Protein 3KEV (pdb70)

CATH classification: 1.10.238.10 (+1 more: 1.10.238.200)

Organism: Galdieria sulphuraria (NCBI:txid130081)

Sequence (182 aa):
ADKKAILEELFQQTYKEPLLGNYIGAEGLQQQRLFEEDIQVDPSSDVVVTLVLAWKLKASSSTEEFSEKEFVEEGLANNLQVDSLEKKLKRKKLSSSSLRKEIEDPPSKFRAFYQFVFQYSKEPSQRSSLPAETAALWDVLLRGRFSSSLLDSWLEFLKNNTHSSISRDTWNLLLYDDFSQLKDLSDYDAWPVLIDDDFVKWLKHE

Solvent-accessible surface area: 10641 Å² total

Foldseek 3Di:
DPLVLLVVLCVVQDDPVRFWRDPRSVCVLCVVLVHDPLACLVLLLCVQLVPQELTDTNSSRSVSCVVLVHRDSVSVSVSSVVSVVVCVPPVNLLVSQLVCQRHQDDPPDQFAFQVSLSVCCNNCVVQAPCVVVLVVLCVPVGGTHGSQQSSVVSVVSPDVCVVVPDSHDPSVVVSNVVVVVD

Nearest PDB structures (foldseek):
  3kev-assembly1_A  TM=1.006E+00  e=1.507E-28  Galdieria sulphuraria
  5ufi-assembly3_C  TM=9.562E-01  e=1.408E-17  Homo sapiens
  6xop-assembly1_A  TM=9.429E-01  e=3.424E-16  Tequatrovirus T4
  6xom-assembly1_A  TM=9.443E-01  e=1.163E-15  Tequatrovirus T4
  6p5w-assembly1_A  TM=9.519E-01  e=8.778E-15  Tequatrovirus T4

Radius of gyration: 18.52 Å; Cα contacts (8 Å, |Δi|>4): 202; chains: 1; bounding box: 42×36×53 Å

Secondary structure (DSSP, 8-state):
--HHHHHHHHHHH--TTSSEE-HHHHHHHHHHTT--TTSHHHHHHHHHTT-----EEHHHHHHHHHHTT--SHHHHHHHHHHHHHHTTSHHHHHHHHHHHHHHHS-TT-SSB-TTT--HHHHHHTTT-TTHHHHHHHGGG--SPBPHHHHHHHHHHHT--TTTT-----HHHHHHHHHHTT-

B-factor: mean 20.01, std 9.64, range [7.22, 52.77]

Structure (mmCIF, N/CA/C/O backbone):
data_3KEV
#
_entry.id   3KEV
#
_cell.length_a   36.743
_cell.length_b   52.422
_cell.length_c   49.113
_cell.angle_alpha   90.000
_cell.angle_beta   111.170
_cell.angle_gamma   90.000
#
_symmetry.space_group_name_H-M   'P 1 21 1'
#
loop_
_entity.id
_entity.type
_entity.pdbx_description
1 polymer 'Galieria sulfuraria DCUN1 domain-containing protein'
2 non-polymer 'SULFATE ION'
3 non-polymer 'ACETATE ION'
4 water water
#
loop_
_atom_site.group_PDB
_atom_site.id
_atom_site.type_symbol
_atom_site.label_atom_id
_atom_site.label_alt_id
_atom_site.label_comp_id
_atom_site.label_asym_id
_atom_site.label_entity_id
_atom_site.label_seq_id
_atom_site.pdbx_PDB_ins_code
_atom_site.Cartn_x
_atom_site.Cartn_y
_atom_site.Cartn_z
_atom_site.occupancy
_atom_site.B_iso_or_equiv
_atom_site.auth_seq_id
_atom_site.auth_comp_id
_atom_site.auth_asym_id
_atom_site.auth_atom_id
_atom_site.pdbx_PDB_model_num
ATOM 1 N N . ALA A 1 4 ? -4.084 1.147 -32.543 1.00 36.37 4 ALA A N 1
ATOM 2 C CA . ALA A 1 4 ? -3.165 2.233 -32.877 1.00 35.90 4 ALA A CA 1
ATOM 3 C C . ALA A 1 4 ? -2.971 2.349 -34.387 1.00 33.26 4 ALA A C 1
ATOM 4 O O . ALA A 1 4 ? -2.878 1.347 -35.096 1.00 34.68 4 ALA A O 1
ATOM 6 N N . ASP A 1 5 ? -2.898 3.581 -34.870 1.00 30.07 5 ASP A N 1
ATOM 7 C CA . ASP A 1 5 ? -2.786 3.860 -36.277 1.00 30.10 5 ASP A CA 1
ATOM 8 C C . ASP A 1 5 ? -1.366 3.500 -36.706 1.00 27.01 5 ASP A C 1
ATOM 9 O O . ASP A 1 5 ? -0.408 4.198 -36.360 1.00 24.90 5 ASP A O 1
ATOM 14 N N . LYS A 1 6 ? -1.228 2.411 -37.457 1.00 26.60 6 LYS A N 1
ATOM 15 C CA . LYS A 1 6 ? 0.092 2.013 -37.918 1.00 26.56 6 LYS A CA 1
ATOM 16 C C . LYS A 1 6 ? 0.695 3.040 -38.858 1.00 24.26 6 LYS A C 1
ATOM 17 O O . LYS A 1 6 ? 1.906 3.227 -38.926 1.00 23.33 6 LYS A O 1
ATOM 23 N N . LYS A 1 7 ? -0.156 3.725 -39.605 1.00 24.58 7 LYS A N 1
ATOM 24 C CA . LYS A 1 7 ? 0.317 4.769 -40.477 1.00 23.19 7 LYS A CA 1
ATOM 25 C C . LYS A 1 7 ? 1.035 5.876 -39.683 1.00 22.60 7 LYS A C 1
ATOM 26 O O . LYS A 1 7 ? 2.102 6.333 -40.054 1.00 22.23 7 LYS A O 1
ATOM 32 N N . ALA A 1 8 ? 0.402 6.295 -38.596 1.00 21.39 8 ALA A N 1
ATOM 33 C CA . ALA A 1 8 ? 0.995 7.329 -37.752 1.00 20.51 8 ALA A CA 1
ATOM 34 C C . ALA A 1 8 ? 2.299 6.836 -37.090 1.00 17.84 8 ALA A C 1
ATOM 35 O O . ALA A 1 8 ? 3.274 7.580 -37.028 1.00 16.85 8 ALA A O 1
ATOM 37 N N . ILE A 1 9 ? 2.297 5.585 -36.646 1.00 17.24 9 ILE A N 1
ATOM 38 C CA . ILE A 1 9 ? 3.501 5.019 -36.033 1.00 16.19 9 ILE A CA 1
ATOM 39 C C 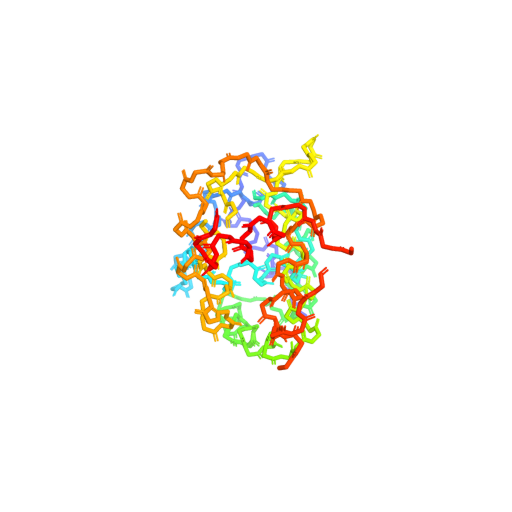. ILE A 1 9 ? 4.638 4.968 -37.050 1.00 15.65 9 ILE A C 1
ATOM 40 O O . ILE A 1 9 ? 5.785 5.330 -36.771 1.00 14.86 9 ILE A O 1
ATOM 45 N N . LEU A 1 10 ? 4.322 4.530 -38.279 1.00 16.58 10 LEU A N 1
ATOM 46 C CA . LEU A 1 10 ? 5.343 4.486 -39.322 1.00 17.44 10 LEU A CA 1
ATOM 47 C C . LEU A 1 10 ? 5.868 5.865 -39.700 1.00 17.59 10 LEU A C 1
ATOM 48 O O . LEU A 1 10 ? 7.040 6.022 -40.071 1.00 17.65 10 LEU A O 1
ATOM 53 N N A GLU A 1 11 ? 5.034 6.910 -39.620 0.50 16.87 11 GLU A N 1
ATOM 54 N N B GLU A 1 11 ? 5.046 6.911 -39.614 0.50 18.41 11 GLU A N 1
ATOM 55 C CA A GLU A 1 11 ? 5.493 8.270 -39.844 0.50 17.07 11 GLU A CA 1
ATOM 56 C CA B GLU A 1 11 ? 5.555 8.242 -39.854 0.50 19.71 11 GLU A CA 1
ATOM 57 C C A GLU A 1 11 ? 6.449 8.744 -38.737 0.50 17.71 11 GLU A C 1
ATOM 58 C C B GLU A 1 11 ? 6.467 8.730 -38.736 0.50 18.79 11 GLU A C 1
ATOM 59 O O A GLU A 1 11 ? 7.356 9.396 -38.978 0.50 17.86 11 GLU A O 1
ATOM 60 O O B GLU A 1 11 ? 7.356 9.396 -38.971 0.50 18.72 11 GLU A O 1
ATOM 71 N N . LEU A 1 12 ? 6.169 8.341 -37.511 1.00 16.24 12 LEU A N 1
ATOM 72 C CA . LEU A 1 12 ? 7.140 8.611 -36.437 1.00 15.63 12 LEU A CA 1
ATOM 73 C C . LEU A 1 12 ? 8.457 7.903 -36.694 1.00 14.53 12 LEU A C 1
ATOM 74 O O . LEU A 1 12 ? 9.530 8.504 -36.588 1.00 15.09 12 LEU A O 1
ATOM 79 N N . PHE A 1 13 ? 8.356 6.638 -37.126 1.00 14.29 13 PHE A N 1
ATOM 80 C CA . PHE A 1 13 ? 9.571 5.920 -37.452 1.00 14.86 13 PHE A CA 1
ATOM 81 C C . PHE A 1 13 ? 10.401 6.658 -38.528 1.00 15.95 13 PHE A C 1
ATOM 82 O O . PHE A 1 13 ? 11.612 6.813 -38.409 1.00 15.35 13 PHE A O 1
ATOM 90 N N A GLN A 1 14 ? 9.714 7.086 -39.591 0.50 16.67 14 GLN A N 1
ATOM 91 N N B GLN A 1 14 ? 9.728 7.067 -39.597 0.50 16.67 14 GLN A N 1
ATOM 92 C CA A GLN A 1 14 ? 10.382 7.787 -40.684 0.50 19.16 14 GLN A CA 1
ATOM 93 C CA B GLN A 1 14 ? 10.363 7.751 -40.691 0.50 18.95 14 GLN A CA 1
ATOM 94 C C A GLN A 1 14 ? 11.124 9.017 -40.223 0.50 18.00 14 GLN A C 1
ATOM 95 C C B GLN A 1 14 ? 11.087 9.016 -40.232 0.50 18.10 14 GLN A C 1
ATOM 96 O O A GLN A 1 14 ? 12.140 9.371 -40.749 0.50 19.05 14 GLN A O 1
ATOM 97 O O B GLN A 1 14 ? 12.081 9.351 -40.712 0.50 19.32 14 GLN A O 1
ATOM 108 N N . THR A 1 15 ? 10.531 9.707 -39.244 1.00 17.63 15 THR A N 1
ATOM 109 C CA . THR A 1 15 ? 11.110 10.929 -38.722 1.00 16.70 15 THR A CA 1
ATOM 110 C C . THR A 1 15 ? 12.450 10.690 -38.023 1.00 15.49 15 THR A C 1
ATOM 111 O O . THR A 1 15 ? 13.364 11.505 -38.100 1.00 17.68 15 THR A O 1
ATOM 115 N N . TYR A 1 16 ? 12.571 9.578 -37.293 1.00 14.76 16 TYR A N 1
ATOM 116 C CA . TYR A 1 16 ? 13.765 9.346 -36.489 1.00 13.52 16 TYR A CA 1
ATOM 117 C C . TYR A 1 16 ? 14.762 8.302 -36.979 1.00 12.64 16 TYR A C 1
ATOM 118 O O . TYR A 1 16 ? 15.825 8.160 -36.415 1.00 13.79 16 TYR A O 1
ATOM 127 N N . LYS A 1 17 ? 14.401 7.576 -38.046 1.00 14.47 17 LYS A N 1
ATOM 128 C CA . LYS A 1 17 ? 15.282 6.497 -38.555 1.00 14.26 17 LYS A CA 1
ATOM 129 C C . LYS A 1 17 ? 16.614 7.003 -39.040 1.00 14.88 17 LYS A C 1
ATOM 130 O O . LYS A 1 17 ? 16.736 8.123 -39.549 1.00 17.57 17 LYS A O 1
ATOM 136 N N . GLU A 1 18 ? 17.622 6.151 -38.929 1.00 14.92 18 GLU A N 1
ATOM 137 C CA . GLU A 1 18 ? 18.923 6.417 -39.470 1.00 16.83 18 GLU A CA 1
ATOM 138 C C . GLU A 1 18 ? 18.978 6.240 -40.999 1.00 18.23 18 GLU A C 1
ATOM 139 O O . GLU A 1 18 ? 18.063 5.693 -41.615 1.00 16.88 18 GLU A O 1
ATOM 145 N N . PRO A 1 19 ? 20.068 6.743 -41.612 1.00 21.22 19 PRO A N 1
ATOM 146 C CA . PRO A 1 19 ? 20.108 6.718 -43.079 1.00 22.10 19 PRO A CA 1
ATOM 147 C C . PRO A 1 19 ? 19.932 5.333 -43.707 1.00 20.96 19 PRO A C 1
ATOM 148 O O . PRO A 1 19 ? 19.313 5.260 -44.778 1.00 22.59 19 PRO A O 1
ATOM 152 N N A LEU A 1 20 ? 20.420 4.271 -43.079 0.50 19.97 20 LEU A N 1
ATOM 153 N N B LEU A 1 20 ? 20.396 4.272 -43.097 0.50 20.21 20 LEU A N 1
ATOM 154 C CA A LEU A 1 20 ? 20.210 2.930 -43.638 0.50 20.57 20 LEU A CA 1
ATOM 155 C CA B LEU A 1 20 ? 20.186 2.933 -43.625 0.50 20.85 20 LEU A CA 1
ATOM 156 C C A LEU A 1 20 ? 18.726 2.562 -43.753 0.50 19.23 20 LEU A C 1
ATOM 157 C C B LEU A 1 20 ? 18.710 2.550 -43.733 0.50 19.47 20 LEU A C 1
ATOM 158 O O A LEU A 1 20 ? 18.373 1.681 -44.555 0.50 21.70 20 LEU A O 1
ATOM 159 O O B LEU A 1 20 ? 18.363 1.700 -44.508 0.50 21.94 20 LEU A O 1
ATOM 168 N N . GLY A 1 21 ? 17.868 3.154 -42.909 1.00 17.52 21 GLY A N 1
ATOM 169 C CA . GLY A 1 21 ? 16.439 3.062 -43.106 1.00 16.60 21 GLY A CA 1
ATOM 170 C C . GLY A 1 21 ? 15.634 2.113 -42.239 1.00 15.11 21 GLY A C 1
ATOM 171 O O . GLY A 1 21 ? 14.422 2.221 -42.196 1.00 15.64 21 GLY A O 1
ATOM 172 N N . ASN A 1 22 ? 16.305 1.186 -41.559 1.00 13.67 22 ASN A N 1
ATOM 173 C CA . ASN A 1 22 ? 15.607 0.082 -40.906 1.00 13.14 22 ASN A CA 1
ATOM 174 C C . ASN A 1 22 ? 15.777 0.074 -39.383 1.00 12.38 22 ASN A C 1
ATOM 175 O O . ASN A 1 22 ? 15.435 -0.919 -38.741 1.00 11.65 22 ASN A O 1
ATOM 180 N N . TYR A 1 23 ? 16.299 1.164 -38.824 1.00 11.63 23 TYR A N 1
ATOM 181 C CA . TYR A 1 23 ? 16.373 1.250 -37.360 1.00 11.64 23 TYR A CA 1
ATOM 182 C C . TYR A 1 23 ? 16.477 2.715 -36.996 1.00 11.04 23 TYR A C 1
ATOM 183 O O . TYR A 1 23 ? 16.843 3.563 -37.824 1.00 12.43 23 TYR A O 1
ATOM 192 N N . ILE A 1 24 ? 16.122 3.008 -35.745 1.00 11.34 24 ILE A N 1
ATOM 193 C CA . ILE A 1 24 ? 16.442 4.272 -35.055 1.00 11.74 24 ILE A CA 1
ATOM 194 C C . ILE A 1 24 ? 17.644 3.973 -34.165 1.00 11.78 24 ILE A C 1
ATOM 195 O O . ILE A 1 24 ? 17.621 2.994 -33.391 1.00 13.54 24 ILE A O 1
ATOM 200 N N . GLY A 1 25 ? 18.711 4.733 -34.289 1.00 12.66 25 GLY A N 1
ATOM 201 C CA . GLY A 1 25 ? 19.893 4.506 -33.476 1.00 13.64 25 GLY A CA 1
ATOM 202 C C . GLY A 1 25 ? 20.097 5.604 -32.464 1.00 14.28 25 GLY A C 1
ATOM 203 O O . GLY A 1 25 ? 19.153 6.300 -32.144 1.00 13.04 25 GLY A O 1
ATOM 204 N N . ALA A 1 26 ? 21.323 5.773 -31.978 1.00 14.93 26 ALA A N 1
ATOM 205 C CA . ALA A 1 26 ? 21.538 6.666 -30.870 1.00 16.77 26 ALA A CA 1
ATOM 206 C C . ALA A 1 26 ? 21.177 8.102 -31.263 1.00 16.48 26 ALA A C 1
ATOM 207 O O . ALA A 1 26 ? 20.630 8.805 -30.411 1.00 17.95 26 ALA A O 1
ATOM 209 N N . GLU A 1 27 ? 21.426 8.495 -32.520 1.00 17.48 27 GLU A N 1
ATOM 210 C CA . GLU A 1 27 ? 21.080 9.865 -33.036 1.00 17.54 27 GLU A CA 1
ATOM 211 C C . GLU A 1 27 ? 19.587 10.101 -32.996 1.00 15.24 27 GLU A C 1
ATOM 212 O O . GLU A 1 27 ? 19.095 11.101 -32.426 1.00 15.09 27 GLU A O 1
ATOM 218 N N . GLY A 1 28 ? 18.850 9.199 -33.616 1.00 15.54 28 GLY A N 1
ATOM 219 C CA . GLY A 1 28 ? 17.423 9.341 -33.654 1.00 13.88 28 GLY A CA 1
ATOM 220 C C . GLY A 1 28 ? 16.799 9.249 -32.257 1.00 12.15 28 GLY A C 1
ATOM 221 O O . GLY A 1 28 ? 15.848 9.953 -31.977 1.00 11.68 28 GLY A O 1
ATOM 222 N N . LEU A 1 29 ? 17.286 8.351 -31.399 1.00 13.11 29 LEU A N 1
ATOM 223 C CA . LEU A 1 29 ? 16.700 8.217 -30.066 1.00 13.99 29 LEU A CA 1
ATOM 224 C C . LEU A 1 29 ? 16.889 9.481 -29.292 1.00 12.56 29 LEU A C 1
ATOM 225 O O . LEU A 1 29 ? 15.978 9.907 -28.580 1.00 12.98 29 LEU A O 1
ATOM 230 N N A GLN A 1 30 ? 18.064 10.092 -29.394 0.33 12.59 30 GLN A N 1
ATOM 231 N N B GLN A 1 30 ? 18.035 10.095 -29.391 0.33 13.37 30 GLN A N 1
ATOM 232 N N C GLN A 1 30 ? 18.027 10.109 -29.396 0.33 13.69 30 GLN A N 1
ATOM 233 C CA A GLN A 1 30 ? 18.276 11.336 -28.666 0.33 12.34 30 GLN A CA 1
ATOM 234 C CA B GLN A 1 30 ? 18.257 11.335 -28.666 0.33 13.85 30 GLN A CA 1
ATOM 235 C CA C GLN A 1 30 ? 18.264 11.348 -28.666 0.33 14.26 30 GLN A CA 1
ATOM 236 C C A GLN A 1 30 ? 17.286 12.400 -29.128 0.33 12.17 30 GLN A C 1
ATOM 237 C C B GLN A 1 30 ? 17.275 12.395 -29.126 0.33 13.06 30 GLN A C 1
ATOM 238 C C C GLN A 1 30 ? 17.268 12.394 -29.118 0.33 13.97 30 GLN A C 1
ATOM 239 O O A GLN A 1 30 ? 16.742 13.153 -28.312 0.33 11.70 30 GLN A O 1
ATOM 240 O O B GLN A 1 30 ? 16.748 13.107 -28.327 0.33 13.63 30 GLN A O 1
ATOM 241 O O C GLN A 1 30 ? 16.736 13.095 -28.329 0.33 14.15 30 GLN A O 1
ATOM 257 N N . ARG A 1 31 ? 17.050 12.492 -30.434 1.00 14.56 31 ARG A N 1
ATOM 258 C CA . ARG A 1 31 ? 16.062 13.478 -30.906 1.00 10.73 31 ARG A CA 1
ATOM 259 C C . ARG A 1 31 ? 14.643 13.171 -30.439 1.00 10.51 31 ARG A C 1
ATOM 260 O O . ARG A 1 31 ? 13.931 14.092 -30.054 1.00 11.18 31 ARG A O 1
ATOM 268 N N . LEU A 1 32 ? 14.289 11.890 -30.496 1.00 10.81 32 LEU A N 1
ATOM 269 C CA . LEU A 1 32 ? 12.953 11.466 -30.048 1.00 10.43 32 LEU A CA 1
ATOM 270 C C . LEU A 1 32 ? 12.739 11.837 -28.574 1.00 10.72 32 LEU A C 1
ATOM 271 O O . LEU A 1 32 ? 11.738 12.464 -28.226 1.00 11.69 32 LEU A O 1
ATOM 276 N N . PHE A 1 33 ? 13.713 11.526 -27.738 1.00 10.17 33 PHE A N 1
ATOM 277 C CA . PHE A 1 33 ? 13.559 11.847 -26.314 1.00 11.27 33 PHE A CA 1
ATOM 278 C C . PHE A 1 33 ? 13.565 13.355 -26.048 1.00 10.91 33 PHE A C 1
ATOM 279 O O . PHE A 1 33 ? 12.797 13.829 -25.212 1.00 12.63 33 PHE A O 1
ATOM 287 N N A GLU A 1 34 ? 14.375 14.098 -26.770 0.30 11.11 34 GLU A N 1
ATOM 288 N N B GLU A 1 34 ? 14.378 14.099 -26.770 0.70 9.71 34 GLU A N 1
ATOM 289 C CA A GLU A 1 34 ? 14.310 15.553 -26.687 0.30 11.46 34 GLU A CA 1
ATOM 290 C CA B GLU A 1 34 ? 14.328 15.560 -26.698 0.70 10.35 34 GLU A CA 1
ATOM 291 C C A GLU A 1 34 ? 12.895 16.071 -27.025 0.30 11.11 34 GLU A C 1
ATOM 292 C C B GLU A 1 34 ? 12.903 16.075 -27.031 0.70 9.60 34 GLU A C 1
ATOM 293 O O A GLU A 1 34 ? 12.382 16.904 -26.388 0.30 12.21 34 GLU A O 1
ATOM 294 O O B GLU A 1 34 ? 12.386 16.903 -26.388 0.70 11.30 34 GLU A O 1
ATOM 305 N N . ASP A 1 35 ? 12.285 15.495 -28.057 1.00 10.39 35 ASP A N 1
ATOM 306 C CA . ASP A 1 35 ? 10.978 15.986 -28.534 1.00 10.78 35 ASP A CA 1
ATOM 307 C C . ASP A 1 35 ? 9.900 15.736 -27.517 1.00 12.30 35 ASP A C 1
ATOM 308 O O . ASP A 1 35 ? 8.880 16.427 -27.533 1.00 13.14 35 ASP A O 1
ATOM 313 N N . ILE A 1 36 ? 10.107 14.740 -26.673 1.00 12.92 36 ILE A N 1
ATOM 314 C CA . ILE A 1 36 ? 9.111 14.512 -25.618 1.00 14.22 36 ILE A CA 1
ATOM 315 C C . ILE A 1 36 ? 9.593 14.871 -24.220 1.00 13.04 36 ILE A C 1
ATOM 316 O O . ILE A 1 36 ? 8.993 14.476 -23.203 1.00 13.26 36 ILE A O 1
ATOM 321 N N . GLN A 1 37 ? 10.629 15.696 -24.124 1.00 13.31 37 GLN A N 1
ATOM 322 C CA . GLN A 1 37 ? 11.102 16.229 -22.839 1.00 13.68 37 GLN A CA 1
ATOM 323 C C . GLN A 1 37 ? 11.558 15.125 -21.850 1.00 13.86 37 GLN A C 1
ATOM 324 O O . GLN A 1 37 ? 11.360 15.261 -20.652 1.00 15.70 37 GLN A O 1
ATOM 330 N N . VAL A 1 38 ? 12.178 14.074 -22.340 1.00 11.98 38 VAL A N 1
ATOM 331 C CA . VAL A 1 38 ? 12.692 13.012 -21.500 1.00 13.77 38 VAL A CA 1
ATOM 332 C C . VAL A 1 38 ? 14.215 13.045 -21.546 1.00 14.68 38 VAL A C 1
ATOM 333 O O . VAL A 1 38 ? 14.800 13.088 -22.615 1.00 15.79 38 VAL A O 1
ATOM 337 N N . ASP A 1 39 ? 14.849 13.004 -20.388 1.00 15.82 39 ASP A N 1
ATOM 338 C CA . ASP A 1 39 ? 16.303 12.910 -20.371 1.00 18.87 39 ASP A CA 1
ATOM 339 C C . ASP A 1 39 ? 16.730 11.525 -20.831 1.00 20.96 39 ASP A C 1
ATOM 340 O O . ASP A 1 39 ? 16.192 10.531 -20.357 1.00 19.22 39 ASP A O 1
ATOM 345 N N . PRO A 1 40 ? 17.695 11.441 -21.769 1.00 25.60 40 PRO A N 1
ATOM 346 C CA . PRO A 1 40 ? 18.260 10.145 -22.151 1.00 29.87 40 PRO A CA 1
ATOM 347 C C . PRO A 1 40 ? 18.710 9.246 -20.991 1.00 28.95 40 PRO A C 1
ATOM 348 O O . PRO A 1 40 ? 18.697 8.017 -21.147 1.00 32.73 40 PRO A O 1
ATOM 352 N N A SER A 1 41 ? 19.080 9.820 -19.853 0.41 27.71 41 SER A N 1
ATOM 353 N N B SER A 1 41 ? 19.090 9.829 -19.864 0.59 27.29 41 SER A N 1
ATOM 354 C CA A SER A 1 41 ? 19.547 9.010 -18.729 0.41 27.40 41 SER A CA 1
ATOM 355 C CA B SER A 1 41 ? 19.559 9.018 -18.755 0.59 27.12 41 SER A CA 1
ATOM 356 C C A SER A 1 41 ? 18.434 8.675 -17.728 0.41 25.66 41 SER A C 1
ATOM 357 C C B SER A 1 41 ? 18.415 8.430 -17.931 0.59 24.29 41 SER A C 1
ATOM 358 O O A SER A 1 41 ? 18.686 8.155 -16.638 0.41 26.79 41 SER A O 1
ATOM 359 O O B SER A 1 41 ? 18.645 7.501 -17.156 0.59 23.72 41 SER A O 1
ATOM 364 N N . ASP A 1 42 ? 17.196 8.958 -18.116 1.00 22.24 42 ASP A N 1
ATOM 365 C CA . ASP A 1 42 ? 16.041 8.591 -17.304 1.00 18.47 42 ASP A CA 1
ATOM 366 C C . ASP A 1 42 ? 15.780 7.074 -17.441 1.00 16.69 42 ASP A C 1
ATOM 367 O O . ASP A 1 42 ? 15.843 6.501 -18.533 1.00 15.99 42 ASP A O 1
ATOM 372 N N . VAL A 1 43 ? 15.485 6.442 -16.321 1.00 14.84 43 VAL A N 1
ATOM 373 C CA . VAL A 1 43 ? 15.230 5.005 -16.311 1.00 14.40 43 VAL A CA 1
ATOM 374 C C . VAL A 1 43 ? 14.099 4.619 -17.268 1.00 12.82 43 VAL A C 1
ATOM 375 O O . VAL A 1 43 ? 14.067 3.500 -17.780 1.00 11.35 43 VAL A O 1
ATOM 379 N N A VAL A 1 44 ? 13.189 5.549 -17.534 0.47 12.49 44 VAL A N 1
ATOM 380 N N B VAL A 1 44 ? 13.160 5.533 -17.536 0.53 11.70 44 VAL A N 1
ATOM 381 C CA A VAL A 1 44 ? 12.044 5.218 -18.357 0.47 12.82 44 VAL A CA 1
ATOM 382 C CA B VAL A 1 44 ? 12.032 5.175 -18.397 0.53 12.03 44 VAL A CA 1
ATOM 383 C C A VAL A 1 44 ? 12.456 4.911 -19.803 0.47 12.09 44 VAL A C 1
ATOM 384 C C B VAL A 1 44 ? 12.465 4.889 -19.831 0.53 11.80 44 VAL A C 1
ATOM 385 O O A VAL A 1 44 ? 11.727 4.220 -20.507 0.47 12.54 44 VAL A O 1
ATOM 386 O O B VAL A 1 44 ? 11.752 4.216 -20.564 0.53 12.35 44 VAL A O 1
ATOM 393 N N . THR A 1 45 ? 13.628 5.391 -20.237 1.00 11.68 45 THR A N 1
ATOM 394 C CA . THR A 1 45 ? 14.105 5.076 -21.585 1.00 12.57 45 THR A CA 1
ATOM 395 C C . THR A 1 45 ? 14.437 3.576 -21.649 1.00 11.96 45 THR A C 1
ATOM 396 O O . THR A 1 45 ? 14.201 2.913 -22.676 1.00 12.31 45 THR A O 1
ATOM 400 N N . LEU A 1 46 ? 14.979 3.032 -20.547 1.00 10.78 46 LEU A N 1
ATOM 401 C CA . LEU A 1 46 ? 15.239 1.589 -20.478 1.00 10.67 46 LEU A CA 1
ATOM 402 C C . LEU A 1 46 ? 13.940 0.795 -20.349 1.00 8.96 46 LEU A C 1
ATOM 403 O O . LEU A 1 46 ? 13.823 -0.292 -20.909 1.00 9.35 46 LEU A O 1
ATOM 408 N N . VAL A 1 47 ? 12.963 1.307 -19.599 1.00 9.22 47 VAL A N 1
ATOM 409 C CA . VAL A 1 47 ? 11.693 0.605 -19.513 1.00 9.86 47 VAL A CA 1
ATOM 410 C C . VAL A 1 47 ? 11.029 0.537 -20.895 1.00 8.98 47 VAL A C 1
ATOM 411 O O . VAL A 1 47 ? 10.424 -0.462 -21.245 1.00 9.78 47 VAL A O 1
ATOM 415 N N . LEU A 1 48 ? 11.119 1.618 -21.664 1.00 9.72 48 LEU A N 1
ATOM 416 C CA . LEU A 1 48 ? 10.588 1.579 -23.031 1.00 10.39 48 LEU A CA 1
ATOM 417 C C . LEU A 1 48 ? 11.289 0.490 -23.867 1.00 9.83 48 LEU A C 1
ATOM 418 O O . LEU A 1 48 ? 10.660 -0.281 -24.565 1.00 11.23 48 LEU A O 1
ATOM 423 N N . ALA A 1 49 ? 12.618 0.437 -23.763 1.00 9.67 49 ALA A N 1
ATOM 424 C CA . ALA A 1 49 ? 13.365 -0.602 -24.478 1.00 10.48 49 ALA A CA 1
ATOM 425 C C . ALA A 1 49 ? 12.910 -2.001 -24.085 1.00 9.51 49 ALA A C 1
ATOM 426 O O . ALA A 1 49 ? 12.736 -2.886 -24.924 1.00 10.92 49 ALA A O 1
ATOM 428 N N . TRP A 1 50 ? 12.713 -2.220 -22.785 1.00 9.22 50 TRP A N 1
ATOM 429 C CA . TRP A 1 50 ? 12.208 -3.473 -22.290 1.00 8.76 50 TRP A CA 1
ATOM 430 C C . TRP A 1 50 ? 10.849 -3.824 -22.916 1.00 9.86 50 TRP A C 1
ATOM 431 O O . TRP A 1 50 ? 10.651 -4.955 -23.401 1.00 11.10 50 TRP A O 1
ATOM 442 N N . LYS A 1 51 ? 9.906 -2.880 -22.918 1.00 10.78 51 LYS A N 1
ATOM 443 C CA . LYS A 1 51 ? 8.587 -3.173 -23.503 1.00 12.10 51 LYS A CA 1
ATOM 444 C C . LYS A 1 51 ? 8.666 -3.399 -24.996 1.00 12.72 51 LYS A C 1
ATOM 445 O O . LYS A 1 51 ? 7.827 -4.132 -25.535 1.00 15.69 51 LYS A O 1
ATOM 451 N N . LEU A 1 52 ? 9.603 -2.769 -25.679 1.00 13.27 52 LEU A N 1
ATOM 452 C CA . LEU A 1 52 ? 9.748 -2.947 -27.139 1.00 14.30 52 LEU A CA 1
ATOM 453 C C . LEU A 1 52 ? 10.598 -4.202 -27.453 1.00 13.88 52 LEU A C 1
ATOM 454 O O . LEU A 1 52 ? 10.856 -4.499 -28.638 1.00 14.91 52 LEU A O 1
ATOM 459 N N . LYS A 1 53 ? 11.030 -4.951 -26.427 1.00 13.17 53 LYS A N 1
ATOM 460 C CA . LYS A 1 53 ? 11.847 -6.140 -26.610 1.00 13.40 53 LYS A CA 1
ATOM 461 C C . LYS A 1 53 ? 13.095 -5.775 -27.416 1.00 12.42 53 LYS A C 1
ATOM 462 O O . LYS A 1 53 ? 13.544 -6.539 -28.309 1.00 14.22 53 LYS A O 1
ATOM 468 N N . ALA A 1 54 ? 13.708 -4.634 -27.137 1.00 12.02 54 ALA A N 1
ATOM 469 C CA . ALA A 1 54 ? 14.841 -4.185 -27.924 1.00 12.03 54 ALA A CA 1
ATOM 470 C C . ALA A 1 54 ? 16.033 -5.120 -27.788 1.00 13.08 54 ALA A C 1
ATOM 471 O O . ALA A 1 54 ? 16.396 -5.505 -26.657 1.00 14.61 54 ALA A O 1
ATOM 473 N N A SER A 1 55 ? 16.657 -5.479 -28.908 0.43 13.55 55 SER A N 1
ATOM 474 N N B SER A 1 55 ? 16.684 -5.425 -28.910 0.57 14.39 55 SER A N 1
ATOM 475 C CA A SER A 1 55 ? 17.776 -6.420 -28.893 0.43 15.10 55 SER A CA 1
ATOM 476 C CA B SER A 1 55 ? 17.740 -6.433 -28.946 0.57 16.51 55 SER A CA 1
ATOM 477 C C A SER A 1 55 ? 19.111 -5.712 -28.760 0.43 15.42 55 SER A C 1
ATOM 478 C C B SER A 1 55 ? 19.123 -5.846 -29.090 0.57 16.02 55 SER A C 1
ATOM 479 O O A SER A 1 55 ? 20.047 -6.208 -28.112 0.43 16.40 55 SER A O 1
ATOM 480 O O B SER A 1 55 ? 20.117 -6.586 -28.966 0.57 16.50 55 SER A O 1
ATOM 485 N N . SER A 1 56 ? 19.203 -4.543 -29.376 1.00 15.64 56 SER A N 1
ATOM 486 C CA . SER A 1 56 ? 20.486 -3.849 -29.527 1.00 16.33 56 SER A CA 1
ATOM 487 C C . SER A 1 56 ? 20.510 -2.554 -28.740 1.00 15.14 56 SER A C 1
ATOM 488 O O . SER A 1 56 ? 19.578 -1.744 -28.773 1.00 14.99 56 SER A O 1
ATOM 491 N N . THR A 1 57 ? 21.624 -2.316 -28.048 1.00 15.22 57 THR A N 1
ATOM 492 C CA . THR A 1 57 ? 21.713 -1.181 -27.160 1.00 15.42 57 THR A CA 1
ATOM 493 C C . THR A 1 57 ? 21.549 0.159 -27.900 1.00 14.66 57 THR A C 1
ATOM 494 O O . THR A 1 57 ? 22.199 0.380 -28.948 1.00 16.53 57 THR A O 1
ATOM 519 N N A GLU A 1 59 ? 19.256 1.380 -29.711 0.40 16.55 59 GLU A N 1
ATOM 520 N N B GLU A 1 59 ? 19.249 1.311 -29.715 0.60 12.96 59 GLU A N 1
ATOM 521 C CA A GLU A 1 59 ? 18.572 1.263 -31.006 0.40 17.18 59 GLU A CA 1
ATOM 522 C CA B GLU A 1 59 ? 18.567 1.214 -31.003 0.60 12.82 59 GLU A CA 1
ATOM 523 C C A GLU A 1 59 ? 17.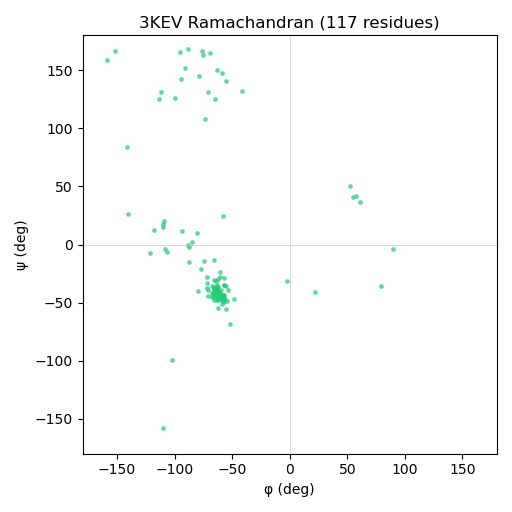211 0.613 -30.892 0.40 14.38 59 GLU A C 1
ATOM 524 C C B GLU A 1 59 ? 17.166 0.644 -30.851 0.60 12.26 59 GLU A C 1
ATOM 525 O O A GLU A 1 59 ? 16.951 -0.131 -30.009 0.40 14.76 59 GLU A O 1
ATOM 526 O O B GLU A 1 59 ? 16.834 -0.037 -29.863 0.60 14.52 59 GLU A O 1
ATOM 537 N N . PHE A 1 60 ? 16.325 0.931 -31.852 1.00 11.62 60 PHE A N 1
ATOM 538 C CA . PHE A 1 60 ? 15.132 0.153 -32.095 1.00 11.14 60 PHE A CA 1
ATOM 539 C C . PHE A 1 60 ? 15.102 -0.198 -33.582 1.00 11.66 60 PHE A C 1
ATOM 540 O O . PHE A 1 60 ? 15.178 0.699 -34.429 1.00 12.27 60 PHE A O 1
ATOM 548 N N . SER A 1 61 ? 14.953 -1.472 -33.908 1.00 11.13 61 SER A N 1
ATOM 549 C CA . SER A 1 61 ? 14.714 -1.837 -35.304 1.00 11.63 61 SER A CA 1
ATOM 550 C C . SER A 1 61 ? 13.331 -1.355 -35.702 1.00 10.89 61 SER A C 1
ATOM 551 O O . SER A 1 61 ? 12.484 -1.029 -34.856 1.00 11.24 61 SER A O 1
ATOM 554 N N . GLU A 1 62 ? 13.083 -1.324 -37.015 1.00 11.33 62 GLU A N 1
ATOM 555 C CA . GLU A 1 62 ? 11.773 -0.919 -37.471 1.00 11.85 62 GLU A CA 1
ATOM 556 C C . GLU A 1 62 ? 10.693 -1.849 -36.884 1.00 12.07 62 GLU A C 1
ATOM 557 O O . GLU A 1 62 ? 9.651 -1.371 -36.419 1.00 12.58 62 GLU A O 1
ATOM 563 N N . LYS A 1 63 ? 10.916 -3.167 -36.877 1.00 11.76 63 LYS A N 1
ATOM 564 C CA . LYS A 1 63 ? 9.932 -4.074 -36.305 1.00 12.76 63 LYS A CA 1
ATOM 565 C C . LYS A 1 63 ? 9.735 -3.800 -34.827 1.00 12.58 63 LYS A C 1
ATOM 566 O O . LYS A 1 63 ? 8.620 -3.744 -34.363 1.00 14.01 63 LYS A O 1
ATOM 572 N N . GLU A 1 64 ? 10.818 -3.678 -34.073 1.00 11.95 64 GLU A N 1
ATOM 573 C CA . GLU A 1 64 ? 10.656 -3.416 -32.641 1.00 11.29 64 GLU A CA 1
ATOM 574 C C . GLU A 1 64 ? 9.832 -2.151 -32.391 1.00 11.08 64 GLU A C 1
ATOM 575 O O . GLU A 1 64 ? 8.942 -2.158 -31.546 1.00 12.42 64 GLU A O 1
ATOM 581 N N . PHE A 1 65 ? 10.154 -1.069 -33.084 1.00 11.52 65 PHE A N 1
ATOM 582 C CA . PHE A 1 65 ? 9.494 0.214 -32.854 1.00 11.66 65 PHE A CA 1
ATOM 583 C C . PHE A 1 65 ? 8.027 0.165 -33.246 1.00 13.49 65 PHE A C 1
ATOM 584 O O . PHE A 1 65 ? 7.149 0.563 -32.476 1.00 13.59 65 PHE A O 1
ATOM 592 N N . VAL A 1 66 ? 7.745 -0.362 -34.436 1.00 13.00 66 VAL A N 1
ATOM 593 C CA . VAL A 1 66 ? 6.391 -0.285 -34.963 1.00 15.85 66 VAL A CA 1
ATOM 594 C C . VAL A 1 66 ? 5.524 -1.272 -34.203 1.00 16.06 66 VAL A C 1
ATOM 595 O O . VAL A 1 66 ? 4.444 -0.907 -33.714 1.00 16.77 66 VAL A O 1
ATOM 599 N N A GLU A 1 67 ? 5.993 -2.501 -34.001 0.70 16.14 67 GLU A N 1
ATOM 600 N N B GLU A 1 67 ? 5.952 -2.504 -34.002 0.30 17.15 67 GLU A N 1
ATOM 601 C CA A GLU A 1 67 ? 5.156 -3.433 -33.241 0.70 16.79 67 GLU A CA 1
ATOM 602 C CA B GLU A 1 67 ? 5.136 -3.430 -33.224 0.30 18.12 67 GLU A CA 1
ATOM 603 C C A GLU A 1 67 ? 5.051 -3.086 -31.751 0.70 16.86 67 GLU A C 1
ATOM 604 C C B GLU A 1 67 ? 5.030 -3.048 -31.752 0.30 17.41 67 GLU A C 1
ATOM 605 O O A GLU A 1 67 ? 4.037 -3.347 -31.086 0.70 18.60 67 GLU A O 1
ATOM 606 O O B GLU A 1 67 ? 4.052 -3.284 -31.134 0.30 18.06 67 GLU A O 1
ATOM 617 N N . GLY A 1 68 ? 6.109 -2.488 -31.218 1.00 15.96 68 GLY A N 1
ATOM 618 C CA . GLY A 1 68 ? 6.136 -2.100 -29.829 1.00 15.61 68 GLY A CA 1
ATOM 619 C C . GLY A 1 68 ? 5.174 -0.956 -29.541 1.00 14.81 68 GLY A C 1
ATOM 620 O O . GLY A 1 68 ? 4.429 -1.029 -28.549 1.00 15.08 68 GLY A O 1
ATOM 621 N N . LEU A 1 69 ? 5.182 0.092 -30.356 1.00 13.81 69 LEU A N 1
ATOM 622 C CA . LEU A 1 69 ? 4.250 1.204 -30.134 1.00 15.16 69 LEU A CA 1
ATOM 623 C C . LEU A 1 69 ? 2.834 0.688 -30.306 1.00 16.06 69 LEU A C 1
ATOM 624 O O . LEU A 1 69 ? 1.927 1.062 -29.549 1.00 16.37 69 LEU A O 1
ATOM 629 N N . ALA A 1 70 ? 2.650 -0.197 -31.282 1.00 16.28 70 ALA A N 1
ATOM 630 C CA . ALA A 1 70 ? 1.304 -0.725 -31.483 1.00 19.86 70 ALA A CA 1
ATOM 631 C C . ALA A 1 70 ? 0.838 -1.483 -30.245 1.00 20.77 70 ALA A C 1
ATOM 632 O O . ALA A 1 70 ? -0.303 -1.301 -29.803 1.00 22.34 70 ALA A O 1
ATOM 634 N N A ASN A 1 71 ? 1.703 -2.312 -29.670 0.45 21.53 71 ASN A N 1
ATOM 635 N N B ASN A 1 71 ? 1.705 -2.291 -29.650 0.55 21.65 71 ASN A N 1
ATOM 636 C CA A ASN A 1 71 ? 1.371 -3.052 -28.462 0.45 21.88 71 ASN A CA 1
ATOM 637 C CA B ASN A 1 71 ? 1.364 -3.059 -28.462 0.55 22.20 71 ASN A CA 1
ATOM 638 C C A ASN A 1 71 ? 1.038 -2.131 -27.298 0.45 20.61 71 ASN A C 1
ATOM 639 C C B ASN A 1 71 ? 1.121 -2.175 -27.231 0.55 20.91 71 ASN A C 1
ATOM 640 O O A ASN A 1 71 ? 0.178 -2.452 -26.478 0.45 22.17 71 ASN A O 1
ATOM 641 O O B ASN A 1 71 ? 0.405 -2.557 -26.302 0.55 22.66 71 ASN A O 1
ATOM 650 N N . LEU A 1 72 ? 1.732 -0.993 -27.233 1.00 18.57 72 LEU A N 1
ATOM 651 C CA . LEU A 1 72 ? 1.549 -0.014 -26.172 1.00 17.97 72 LEU A CA 1
ATOM 652 C C . LEU A 1 72 ? 0.367 0.911 -26.461 1.00 19.23 72 LEU A C 1
ATOM 653 O O . LEU A 1 72 ? 0.103 1.830 -25.694 1.00 19.55 72 LEU A O 1
ATOM 658 N N . GLN A 1 73 ? -0.294 0.696 -27.585 1.00 19.25 73 GLN A N 1
ATOM 659 C CA . GLN A 1 73 ? -1.393 1.554 -28.024 1.00 21.14 73 GLN A CA 1
ATOM 660 C C . GLN A 1 73 ? -0.955 3.018 -28.161 1.00 20.17 73 GLN A C 1
ATOM 661 O O . GLN A 1 73 ? -1.684 3.943 -27.727 1.00 23.52 73 GLN A O 1
ATOM 667 N N . VAL A 1 74 ? 0.230 3.245 -28.711 1.00 17.57 74 VAL A N 1
ATOM 668 C CA . VAL A 1 74 ? 0.772 4.588 -28.899 1.00 17.44 74 VAL A CA 1
ATOM 669 C C . VAL A 1 74 ? 0.897 4.949 -30.378 1.00 17.17 74 VAL A C 1
ATOM 670 O O . VAL A 1 74 ? 1.554 4.223 -31.148 1.00 17.98 74 VAL A O 1
ATOM 674 N N . ASP A 1 75 ? 0.307 6.075 -30.790 1.00 17.80 75 ASP A N 1
ATOM 675 C CA . ASP A 1 75 ? 0.444 6.513 -32.173 1.00 19.20 75 ASP A CA 1
ATOM 676 C C . ASP A 1 75 ? 0.616 8.012 -32.377 1.00 18.76 75 ASP A C 1
ATOM 677 O O . ASP A 1 75 ? 0.323 8.529 -33.401 1.00 20.64 75 ASP A O 1
ATOM 682 N N . SER A 1 76 ? 1.152 8.661 -31.363 1.00 16.75 76 SER A N 1
ATOM 683 C CA . SER A 1 76 ? 1.599 9.996 -31.478 1.00 16.11 76 SER A CA 1
ATOM 684 C C . SER A 1 76 ? 2.721 10.201 -30.478 1.00 14.93 76 SER A C 1
ATOM 685 O O . SER A 1 76 ? 2.907 9.391 -29.617 1.00 15.02 76 SER A O 1
ATOM 688 N N . LEU A 1 77 ? 3.437 11.286 -30.618 1.00 14.69 77 LEU A N 1
ATOM 689 C CA . LEU A 1 77 ? 4.493 11.627 -29.703 1.00 14.45 77 LEU A CA 1
ATOM 690 C C . LEU A 1 77 ? 3.891 11.961 -28.372 1.00 13.73 77 LEU A C 1
ATOM 691 O O . LEU A 1 77 ? 4.431 11.578 -27.371 1.00 15.36 77 LEU A O 1
ATOM 696 N N . GLU A 1 78 ? 2.782 12.697 -28.365 1.00 13.42 78 GLU A N 1
ATOM 697 C CA . GLU A 1 78 ? 2.210 13.018 -27.091 1.00 13.84 78 GLU A CA 1
ATOM 698 C C . GLU A 1 78 ? 1.765 11.749 -26.373 1.00 12.54 78 GLU A C 1
ATOM 699 O O . GLU A 1 78 ? 1.934 11.648 -25.146 1.00 13.36 78 GLU A O 1
ATOM 705 N N A LYS A 1 79 ? 1.193 10.796 -27.106 0.50 12.55 79 LYS A N 1
ATOM 706 N N B LYS A 1 79 ? 1.190 10.796 -27.078 0.50 12.71 79 LYS A N 1
ATOM 707 C CA A LYS A 1 79 ? 0.783 9.544 -26.465 0.50 12.96 79 LYS A CA 1
ATOM 708 C CA B LYS A 1 79 ? 0.812 9.529 -26.455 0.50 13.31 79 LYS A CA 1
ATOM 709 C C A LYS A 1 79 ? 1.991 8.747 -25.950 0.50 12.16 79 LYS A C 1
ATOM 710 C C B LYS A 1 79 ? 2.005 8.729 -25.947 0.50 12.74 79 LYS A C 1
ATOM 711 O O A LYS A 1 79 ? 1.927 8.131 -24.863 0.50 13.47 79 LYS A O 1
ATOM 712 O O B LYS A 1 79 ? 1.926 8.139 -24.914 0.50 14.47 79 LYS A O 1
ATOM 723 N N . LEU A 1 80 ? 3.105 8.815 -26.657 1.00 12.57 80 LEU A N 1
ATOM 724 C CA . LEU A 1 80 ? 4.346 8.162 -26.208 1.00 12.34 80 LEU A CA 1
ATOM 725 C C . LEU A 1 80 ? 4.845 8.803 -24.918 1.00 12.74 80 LEU A C 1
ATOM 726 O O . LEU A 1 80 ? 5.181 8.137 -23.995 1.00 12.99 80 LEU A O 1
ATOM 731 N N . LYS A 1 81 ? 4.843 10.109 -24.856 1.00 13.64 81 LYS A N 1
ATOM 732 C CA . LYS A 1 81 ? 5.236 10.813 -23.672 1.00 13.91 81 LYS A CA 1
ATOM 733 C C . LYS A 1 81 ? 4.393 10.410 -22.449 1.00 12.73 81 LYS A C 1
ATOM 734 O O . LYS A 1 81 ? 4.922 10.133 -21.405 1.00 14.08 81 LYS A O 1
ATOM 740 N N . ARG A 1 82 ? 3.094 10.333 -22.620 1.00 13.63 82 ARG A N 1
ATOM 741 C CA . ARG A 1 82 ? 2.213 9.921 -21.558 1.00 13.81 82 ARG A CA 1
ATOM 742 C C . ARG A 1 82 ? 2.412 8.462 -21.204 1.00 13.90 82 ARG A C 1
ATOM 743 O O . ARG A 1 82 ? 2.349 8.113 -20.064 1.00 14.85 82 ARG A O 1
ATOM 751 N N A LYS A 1 83 ? 2.667 7.622 -22.192 0.52 14.48 83 LYS A N 1
ATOM 752 N N B LYS A 1 83 ? 2.667 7.626 -22.199 0.48 13.92 83 LYS A N 1
ATOM 753 C CA A LYS A 1 83 ? 2.907 6.221 -21.889 0.52 15.08 83 LYS A CA 1
ATOM 754 C CA B LYS A 1 83 ? 2.943 6.222 -21.924 0.48 13.79 83 LYS A CA 1
ATOM 755 C C A LYS A 1 83 ? 4.189 6.039 -21.063 0.52 13.49 83 LYS A C 1
ATOM 756 C C B LYS A 1 83 ? 4.181 6.061 -21.047 0.48 13.36 83 LYS A C 1
ATOM 757 O O A LYS A 1 83 ? 4.229 5.167 -20.202 0.52 13.14 83 LYS A O 1
ATOM 758 O O B LYS A 1 83 ? 4.196 5.216 -20.158 0.48 13.54 83 LYS A O 1
ATOM 769 N N . LEU A 1 84 ? 5.219 6.851 -21.284 1.00 13.68 84 LEU A N 1
ATOM 770 C CA . LEU A 1 84 ? 6.407 6.730 -20.454 1.00 14.26 84 LEU A CA 1
ATOM 771 C C . LEU A 1 84 ? 6.080 7.000 -18.986 1.00 13.03 84 LEU A C 1
ATOM 772 O O . LEU A 1 84 ? 6.600 6.337 -18.076 1.00 12.96 84 LEU A O 1
ATOM 777 N N A SER A 1 85 ? 5.145 7.898 -18.718 0.59 14.17 85 SER A N 1
ATOM 778 N N B SER A 1 85 ? 5.301 8.042 -18.739 0.41 14.03 85 SER A N 1
ATOM 779 C CA A SER A 1 85 ? 4.712 8.135 -17.344 0.59 15.37 85 SER A CA 1
ATOM 780 C CA B SER A 1 85 ? 4.956 8.371 -17.373 0.41 14.77 85 SER A CA 1
ATOM 781 C C A SER A 1 85 ? 3.986 6.900 -16.766 0.59 14.95 85 SER A C 1
ATOM 782 C C B SER A 1 85 ? 4.319 7.147 -16.729 0.41 14.10 85 SER A C 1
ATOM 783 O O A SER A 1 85 ? 4.166 6.510 -15.599 0.59 14.84 85 SER A O 1
ATOM 784 O O B SER A 1 85 ? 4.645 6.787 -15.596 0.41 14.46 85 SER A O 1
ATOM 789 N N A SER A 1 86 ? 3.193 6.247 -17.603 0.59 14.85 86 SER A N 1
ATOM 790 N N B SER A 1 86 ? 3.434 6.484 -17.475 0.41 14.34 86 SER A N 1
ATOM 791 C CA A SER A 1 86 ? 2.550 5.005 -17.197 0.59 14.77 86 SER A CA 1
ATOM 792 C CA B SER A 1 86 ? 2.778 5.266 -17.009 0.41 13.96 86 SER A CA 1
ATOM 793 C C A SER A 1 86 ? 3.588 3.894 -16.962 0.59 12.97 86 SER A C 1
ATOM 794 C C B SER A 1 86 ? 3.791 4.143 -16.774 0.41 12.99 86 SER A C 1
ATOM 795 O O A SER A 1 86 ? 3.427 3.038 -16.082 0.59 12.02 86 SER A O 1
ATOM 796 O O B SER A 1 86 ? 3.763 3.484 -15.735 0.41 12.74 86 SER A O 1
ATOM 801 N N . LEU A 1 87 ? 4.660 3.902 -17.758 1.00 12.30 87 LEU A N 1
ATOM 802 C CA . LEU A 1 87 ? 5.724 2.879 -17.612 1.00 14.15 87 LEU A CA 1
ATOM 803 C C . LEU A 1 87 ? 6.492 3.046 -16.316 1.00 12.23 87 LEU A C 1
ATOM 804 O O . LEU A 1 87 ? 6.879 2.041 -15.665 1.00 12.90 87 LEU A O 1
ATOM 809 N N . ARG A 1 88 ? 6.740 4.276 -15.908 1.00 13.13 88 ARG A N 1
ATOM 810 C CA . ARG A 1 88 ? 7.411 4.518 -14.642 1.00 14.64 88 ARG A CA 1
ATOM 811 C C . ARG A 1 88 ? 6.634 3.934 -13.466 1.00 14.50 88 ARG A C 1
ATOM 812 O O . ARG A 1 88 ? 7.212 3.306 -12.559 1.00 16.31 88 ARG A O 1
ATOM 820 N N . LYS A 1 89 ? 5.326 4.061 -13.543 1.00 14.13 89 LYS A N 1
ATOM 821 C CA . LYS A 1 89 ? 4.447 3.519 -12.505 1.00 15.56 89 LYS A CA 1
ATOM 822 C C . LYS A 1 89 ? 4.408 1.997 -12.567 1.00 13.68 89 LYS A C 1
ATOM 823 O O . LYS A 1 89 ? 4.318 1.338 -11.532 1.00 13.46 89 LYS A O 1
ATOM 829 N N . GLU A 1 90 ? 4.524 1.433 -13.761 1.00 13.14 90 GLU A N 1
ATOM 830 C CA . GLU A 1 90 ? 4.334 -0.008 -13.920 1.00 13.10 90 GLU A CA 1
ATOM 831 C C . GLU A 1 90 ? 5.387 -0.791 -13.149 1.00 12.70 90 GLU A C 1
ATOM 832 O O . GLU A 1 90 ? 5.108 -1.870 -12.587 1.00 12.64 90 GLU A O 1
ATOM 838 N N . ILE A 1 91 ? 6.627 -0.292 -13.137 1.00 11.34 91 ILE A N 1
ATOM 839 C CA . ILE A 1 91 ? 7.708 -1.025 -12.509 1.00 11.93 91 ILE A CA 1
ATOM 840 C C . ILE A 1 91 ? 7.778 -0.896 -10.980 1.00 12.87 91 ILE A C 1
ATOM 841 O O . ILE A 1 91 ? 8.735 -1.351 -10.344 1.00 13.77 91 ILE A O 1
ATOM 846 N N . GLU A 1 92 ? 6.738 -0.303 -10.398 1.00 11.50 92 GLU A N 1
ATOM 847 C CA . GLU A 1 92 ? 6.566 -0.354 -8.939 1.00 12.73 92 GLU A CA 1
ATOM 848 C C . GLU A 1 92 ? 6.100 -1.746 -8.520 1.00 12.16 92 GLU A C 1
ATOM 849 O O . GLU A 1 92 ? 6.107 -2.082 -7.320 1.00 14.77 92 GLU A O 1
ATOM 855 N N . ASP A 1 93 ? 5.659 -2.566 -9.455 1.00 11.61 93 ASP A N 1
ATOM 856 C CA . ASP A 1 93 ? 5.354 -3.957 -9.182 1.00 12.01 93 ASP A CA 1
ATOM 857 C C . ASP A 1 93 ? 6.683 -4.729 -9.100 1.00 11.72 93 ASP A C 1
ATOM 858 O O . ASP A 1 93 ? 7.480 -4.671 -10.038 1.00 11.80 93 ASP A O 1
ATOM 863 N N A PRO A 1 94 ? 6.936 -5.424 -7.972 0.38 12.51 94 PRO A N 1
ATOM 864 N N B PRO A 1 94 ? 6.906 -5.491 -8.012 0.62 11.47 94 PRO A N 1
ATOM 865 C CA A PRO A 1 94 ? 8.215 -6.124 -7.773 0.38 13.76 94 PRO A CA 1
ATOM 866 C CA B PRO A 1 94 ? 8.236 -6.092 -7.818 0.62 13.18 94 PRO A CA 1
ATOM 867 C C A PRO A 1 94 ? 8.571 -7.147 -8.833 0.38 12.29 94 PRO A C 1
ATOM 868 C C B PRO A 1 94 ? 8.587 -7.182 -8.817 0.62 12.22 94 PRO A C 1
ATOM 869 O O A PRO A 1 94 ? 9.755 -7.234 -9.194 0.38 12.07 94 PRO A O 1
ATOM 870 O O B PRO A 1 94 ? 9.775 -7.349 -9.152 0.62 13.05 94 PRO A O 1
ATOM 877 N N . SER A 1 95 ? 7.609 -7.932 -9.321 1.00 11.79 95 SER A N 1
ATOM 878 C CA . SER A 1 95 ? 7.977 -8.925 -10.288 1.00 12.63 95 SER A CA 1
ATOM 879 C C . SER A 1 95 ? 8.297 -8.288 -11.621 1.00 11.86 95 SER A C 1
ATOM 880 O O . SER A 1 95 ? 9.173 -8.778 -12.330 1.00 13.07 95 SER A O 1
ATOM 883 N N . LYS A 1 96 ? 7.622 -7.181 -11.956 1.00 10.85 96 LYS A N 1
ATOM 884 C CA . LYS A 1 96 ? 7.984 -6.447 -13.151 1.00 10.66 96 LYS A CA 1
ATOM 885 C C . LYS A 1 96 ? 9.367 -5.820 -12.991 1.00 9.95 96 LYS A C 1
ATOM 886 O O . LYS A 1 96 ? 10.145 -5.846 -13.931 1.00 10.89 96 LYS A O 1
ATOM 892 N N . PHE A 1 97 ? 9.647 -5.256 -11.812 1.00 9.67 97 PHE A N 1
ATOM 893 C CA . PHE A 1 97 ? 10.969 -4.649 -11.648 1.00 9.84 97 PHE A CA 1
ATOM 894 C C . PHE A 1 97 ? 12.061 -5.702 -11.812 1.00 10.15 97 PHE A C 1
ATOM 895 O O . PHE A 1 97 ? 13.041 -5.450 -12.522 1.00 10.34 97 PHE A O 1
ATOM 903 N N . ARG A 1 98 ? 11.899 -6.886 -11.217 1.00 10.53 98 ARG A N 1
ATOM 904 C CA . ARG A 1 98 ? 12.938 -7.918 -11.371 1.00 12.42 98 ARG A CA 1
ATOM 905 C C . ARG A 1 98 ? 13.137 -8.245 -12.829 1.00 11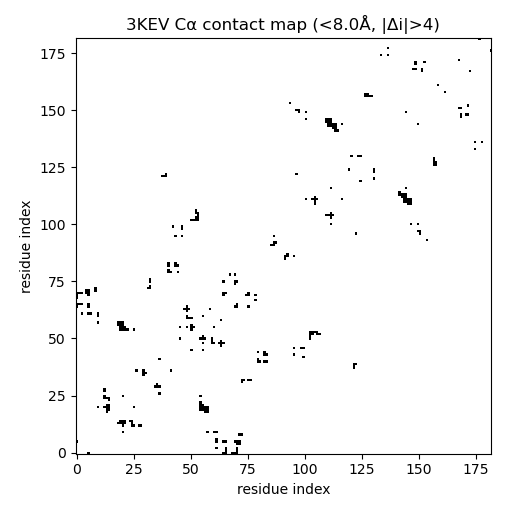.44 98 ARG A C 1
ATOM 906 O O . ARG A 1 98 ? 14.280 -8.392 -13.318 1.00 10.72 98 ARG A O 1
ATOM 914 N N . ALA A 1 99 ? 12.043 -8.412 -13.576 1.00 11.71 99 ALA A N 1
ATOM 915 C CA . ALA A 1 99 ? 12.144 -8.797 -14.966 1.00 11.00 99 ALA A CA 1
ATOM 916 C C . ALA A 1 99 ? 12.863 -7.707 -15.773 1.00 9.83 99 ALA A C 1
ATOM 917 O O . ALA A 1 99 ? 13.753 -7.967 -16.575 1.00 10.84 99 ALA A O 1
ATOM 919 N N . PHE A 1 100 ? 12.424 -6.468 -15.559 1.00 9.56 100 PHE A N 1
ATOM 920 C CA . PHE A 1 100 ? 13.010 -5.305 -16.211 1.00 8.73 100 PHE A CA 1
ATOM 921 C C . PHE A 1 100 ? 14.527 -5.204 -15.888 1.00 7.67 100 PHE A C 1
ATOM 922 O O . PHE A 1 100 ? 15.367 -5.056 -16.808 1.00 8.97 100 PHE A O 1
ATOM 930 N N . TYR A 1 101 ? 14.861 -5.335 -14.607 1.00 8.53 101 TYR A N 1
ATOM 931 C CA . TYR A 1 101 ? 16.268 -5.288 -14.168 1.00 8.53 101 TYR A CA 1
ATOM 932 C C . TYR A 1 101 ? 17.101 -6.357 -14.888 1.00 8.79 101 TYR A C 1
ATOM 933 O O . TYR A 1 101 ? 18.219 -6.055 -15.355 1.00 8.96 101 TYR A O 1
ATOM 942 N N . GLN A 1 102 ? 16.579 -7.567 -15.009 1.00 8.95 102 GLN A N 1
ATOM 943 C CA . GLN A 1 102 ? 17.339 -8.608 -15.690 1.00 9.08 102 GLN A CA 1
ATOM 944 C C . GLN A 1 102 ? 17.496 -8.337 -17.176 1.00 8.95 102 GLN A C 1
ATOM 945 O O . GLN A 1 102 ? 18.548 -8.596 -17.775 1.00 10.00 102 GLN A O 1
ATOM 951 N N . PHE A 1 103 ? 16.472 -7.757 -17.790 1.00 9.27 103 PHE A N 1
ATOM 952 C CA . PHE A 1 103 ? 16.541 -7.398 -19.189 1.00 9.13 103 PHE A CA 1
ATOM 953 C C . PHE A 1 103 ? 17.658 -6.390 -19.422 1.00 8.96 103 PHE A C 1
ATOM 954 O O . PHE A 1 103 ? 18.335 -6.470 -20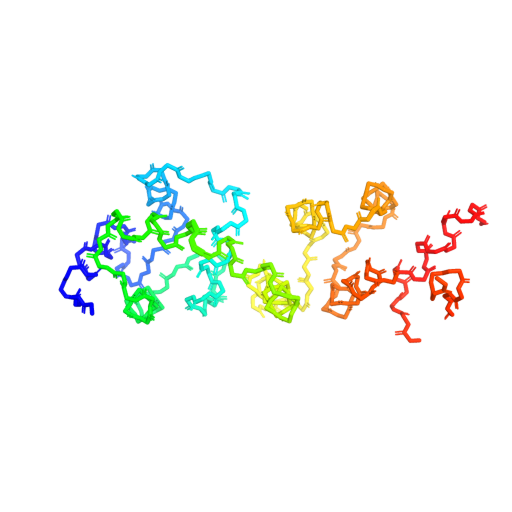.459 1.00 9.74 103 PHE A O 1
ATOM 962 N N . VAL A 1 104 ? 17.824 -5.419 -18.520 1.00 9.32 104 VAL A N 1
ATOM 963 C CA . VAL A 1 104 ? 18.802 -4.369 -18.767 1.00 9.30 104 VAL A CA 1
ATOM 964 C C . VAL A 1 104 ? 20.218 -4.921 -18.985 1.00 9.56 104 VAL A C 1
ATOM 965 O O . VAL A 1 104 ? 20.947 -4.386 -19.811 1.00 9.81 104 VAL A O 1
ATOM 969 N N . PHE A 1 105 ? 20.579 -6.008 -18.281 1.00 9.35 105 PHE A N 1
ATOM 970 C CA . PHE A 1 105 ? 21.874 -6.646 -18.528 1.00 10.55 105 PHE A CA 1
ATOM 971 C C . PHE A 1 105 ? 22.009 -7.103 -19.971 1.00 11.39 105 PHE A C 1
ATOM 972 O O . PHE A 1 105 ? 23.001 -6.843 -20.669 1.00 12.07 105 PHE A O 1
ATOM 980 N N . GLN A 1 106 ? 21.012 -7.837 -20.411 1.00 11.66 106 GLN A N 1
ATOM 981 C CA . GLN A 1 106 ? 21.036 -8.388 -21.760 1.00 13.84 106 GLN A CA 1
ATOM 982 C C . GLN A 1 106 ? 21.071 -7.308 -22.847 1.00 13.04 106 GLN A C 1
ATOM 983 O O . GLN A 1 106 ? 21.814 -7.376 -23.746 1.00 14.88 106 GLN A O 1
ATOM 989 N N . TYR A 1 107 ? 20.270 -6.281 -22.643 1.00 12.07 107 TYR A N 1
ATOM 990 C CA . TYR A 1 107 ? 20.148 -5.174 -23.566 1.00 11.52 107 TYR A CA 1
ATOM 991 C C . TYR A 1 107 ? 21.426 -4.372 -23.656 1.00 12.33 107 TYR A C 1
ATOM 992 O O . TYR A 1 107 ? 21.766 -3.858 -24.712 1.00 13.57 107 TYR A O 1
ATOM 1001 N N . SER A 1 108 ? 22.117 -4.227 -22.527 1.00 10.99 108 SER A N 1
ATOM 1002 C CA . SER A 1 108 ? 23.222 -3.296 -22.442 1.00 11.55 108 SER A CA 1
ATOM 1003 C C . SER A 1 108 ? 24.579 -3.885 -22.864 1.00 14.80 108 SER A C 1
ATOM 1004 O O . SER A 1 108 ? 25.511 -3.130 -23.056 1.00 16.53 108 SER A O 1
ATOM 1007 N N . LYS A 1 109 ? 24.673 -5.186 -22.964 1.00 17.34 109 LYS A N 1
ATOM 1008 C CA . LYS A 1 109 ? 25.975 -5.744 -23.349 1.00 21.14 109 LYS A CA 1
ATOM 1009 C C . LYS A 1 109 ? 26.008 -5.979 -24.847 1.00 23.27 109 LYS A C 1
ATOM 1010 O O . LYS A 1 109 ? 24.990 -5.954 -25.540 1.00 24.72 109 LYS A O 1
ATOM 1016 N N . GLU A 1 110 ? 27.194 -6.201 -25.364 1.00 26.42 110 GLU A N 1
ATOM 1017 C CA . GLU A 1 110 ? 27.269 -6.579 -26.767 1.00 30.46 110 GLU A CA 1
ATOM 1018 C C . GLU A 1 110 ? 26.930 -8.040 -26.918 1.00 30.64 110 GLU A C 1
ATOM 1019 O O . GLU A 1 110 ? 27.193 -8.798 -26.050 1.00 29.17 110 GLU A O 1
ATOM 1025 N N . PRO A 1 111 ? 26.271 -8.402 -28.021 1.00 33.93 111 PRO A N 1
ATOM 1026 C CA . PRO A 1 111 ? 25.718 -9.746 -28.221 1.00 35.65 111 PRO A CA 1
ATOM 1027 C C . PRO A 1 111 ? 26.807 -10.803 -28.090 1.00 35.60 111 PRO A C 1
ATOM 1028 O O . PRO A 1 111 ? 26.562 -11.905 -27.570 1.00 37.28 111 PRO A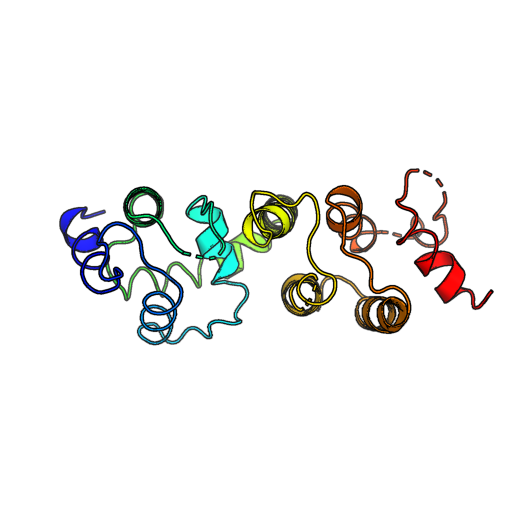 O 1
ATOM 1032 N N . SER A 1 112 ? 28.004 -10.441 -28.543 1.00 34.13 112 SER A N 1
ATOM 1033 C CA . SER A 1 112 ? 29.132 -11.362 -28.579 1.00 35.23 112 SER A CA 1
ATOM 1034 C C . SER A 1 112 ? 29.765 -11.575 -27.206 1.00 32.46 112 SER A C 1
ATOM 1035 O O . SER A 1 112 ? 30.443 -12.577 -26.975 1.00 33.36 112 SER A O 1
ATOM 1038 N N . GLN A 1 113 ? 29.542 -10.633 -26.293 1.00 29.14 113 GLN A N 1
ATOM 1039 C CA . GLN A 1 113 ? 30.100 -10.744 -24.951 1.00 28.08 113 GLN A CA 1
ATOM 1040 C C . GLN A 1 113 ? 29.176 -11.443 -23.957 1.00 26.02 113 GLN A C 1
ATOM 1041 O O . GLN A 1 113 ? 27.939 -11.424 -24.101 1.00 27.06 113 GLN A O 1
ATOM 1047 N N . ARG A 1 114 ? 29.774 -12.083 -22.958 1.00 25.08 114 ARG A N 1
ATOM 1048 C CA . ARG A 1 114 ? 29.009 -12.780 -21.955 1.00 24.73 114 ARG A CA 1
ATOM 1049 C C . ARG A 1 114 ? 28.813 -11.878 -20.739 1.00 20.92 114 ARG A C 1
ATOM 1050 O O . ARG A 1 114 ? 27.975 -12.152 -19.901 1.00 22.51 114 ARG A O 1
ATOM 1058 N N A SER A 1 115 ? 29.572 -10.791 -20.671 0.47 18.65 115 SER A N 1
ATOM 1059 N N B SER A 1 115 ? 29.622 -10.820 -20.647 0.53 18.95 115 SER A N 1
ATOM 1060 C CA A SER A 1 115 ? 29.578 -9.951 -19.484 0.47 17.06 115 SER A CA 1
ATOM 1061 C CA B SER A 1 115 ? 29.643 -9.950 -19.469 0.53 17.61 115 SER A CA 1
ATOM 1062 C C A SER A 1 115 ? 29.326 -8.494 -19.833 0.47 16.39 115 SER A C 1
ATOM 1063 C C B SER A 1 115 ? 29.504 -8.466 -19.808 0.53 15.71 115 SER A C 1
ATOM 1064 O O A SER A 1 115 ? 29.277 -8.121 -21.016 0.47 19.15 115 SER A O 1
ATOM 1065 O O B SER A 1 115 ? 29.697 -8.044 -20.949 0.53 16.83 115 SER A O 1
ATOM 1070 N N . LEU A 1 116 ? 29.178 -7.667 -18.799 1.00 12.71 116 LEU A N 1
ATOM 1071 C CA . LEU A 1 116 ? 28.967 -6.247 -18.989 1.00 12.55 116 LEU A CA 1
ATOM 1072 C C . LEU A 1 116 ? 30.168 -5.489 -18.457 1.00 12.45 116 LEU A C 1
ATOM 1073 O O . LEU A 1 116 ? 30.602 -5.742 -17.350 1.00 13.70 116 LEU A O 1
ATOM 1078 N N . PRO A 1 117 ? 30.734 -4.543 -19.189 1.00 15.11 117 PRO A N 1
ATOM 1079 C CA . PRO A 1 117 ? 31.893 -3.808 -18.683 1.00 16.39 117 PRO A CA 1
ATOM 1080 C C . PRO A 1 117 ? 31.603 -3.161 -17.339 1.00 14.19 117 PRO A C 1
ATOM 1081 O O . PRO A 1 117 ? 30.504 -2.638 -17.102 1.00 13.38 117 PRO A O 1
ATOM 1085 N N . ALA A 1 118 ? 32.594 -3.186 -16.448 1.00 16.83 118 ALA A N 1
ATOM 1086 C CA . ALA A 1 118 ? 32.469 -2.642 -15.113 1.00 15.84 118 ALA A CA 1
ATOM 1087 C C . ALA A 1 118 ? 31.872 -1.232 -15.074 1.00 15.25 118 ALA A C 1
ATOM 1088 O O . ALA A 1 118 ? 31.019 -0.892 -14.251 1.00 14.22 118 ALA A O 1
ATOM 1090 N N . GLU A 1 119 ? 32.385 -0.375 -15.944 1.00 15.89 119 GLU A N 1
ATOM 1091 C CA . GLU A 1 119 ? 31.944 1.007 -15.912 1.00 17.42 119 GLU A CA 1
ATOM 1092 C C . GLU A 1 119 ? 30.458 1.148 -16.305 1.00 14.86 119 GLU A C 1
ATOM 1093 O O . GLU A 1 119 ? 29.731 1.970 -15.771 1.00 16.17 119 GLU A O 1
ATOM 1099 N N . THR A 1 120 ? 30.054 0.351 -17.283 1.00 14.19 120 THR A N 1
ATOM 1100 C CA . THR A 1 120 ? 28.675 0.361 -17.744 1.00 14.40 120 THR A CA 1
ATOM 1101 C C . THR A 1 120 ? 27.759 -0.173 -16.626 1.00 12.98 120 THR A C 1
ATOM 1102 O O . THR A 1 120 ? 26.717 0.417 -16.337 1.00 12.75 120 THR A O 1
ATOM 1106 N N . ALA A 1 121 ? 28.179 -1.274 -15.985 1.00 11.79 121 ALA A N 1
ATOM 1107 C CA . ALA A 1 121 ? 27.406 -1.829 -14.874 1.00 11.51 121 ALA A CA 1
ATOM 1108 C C . ALA A 1 121 ? 27.220 -0.800 -13.761 1.00 11.65 121 ALA A C 1
ATOM 1109 O O . ALA A 1 121 ? 26.113 -0.640 -13.213 1.00 11.99 121 ALA A O 1
ATOM 1127 N N . ALA A 1 123 ? 27.280 2.548 -13.880 1.00 13.88 123 ALA A N 1
ATOM 1128 C CA . ALA A 1 123 ? 26.394 3.618 -14.279 1.00 14.56 123 ALA A CA 1
ATOM 1129 C C . ALA A 1 123 ? 24.936 3.140 -14.253 1.00 14.71 123 ALA A C 1
ATOM 1130 O O . ALA A 1 123 ? 24.039 3.853 -13.767 1.00 16.54 123 ALA A O 1
ATOM 1132 N N . LEU A 1 124 ? 24.696 1.915 -14.713 1.00 12.51 124 LEU A N 1
ATOM 1133 C CA . LEU A 1 124 ? 23.334 1.399 -14.733 1.00 11.92 124 LEU A CA 1
ATOM 1134 C C . LEU A 1 124 ? 22.835 1.105 -13.314 1.00 11.94 124 LEU A C 1
ATOM 1135 O O . LEU A 1 124 ? 21.669 1.377 -12.982 1.00 13.14 124 LEU A O 1
ATOM 1140 N N . TRP A 1 125 ? 23.708 0.571 -12.446 1.00 11.39 125 TRP A N 1
ATOM 1141 C CA . TRP A 1 125 ? 23.288 0.315 -11.078 1.00 10.83 125 TRP A CA 1
ATOM 1142 C C . TRP A 1 125 ? 22.907 1.584 -10.360 1.00 12.15 125 TRP A C 1
ATOM 1143 O O . TRP A 1 125 ? 21.957 1.624 -9.582 1.00 13.87 125 TRP A O 1
ATOM 1154 N N . ASP A 1 126 ? 23.635 2.645 -10.646 1.00 14.68 126 ASP A N 1
ATOM 1155 C CA . ASP A 1 126 ? 23.294 3.918 -10.047 1.00 18.99 126 ASP A CA 1
ATOM 1156 C C . ASP A 1 126 ? 21.869 4.347 -10.468 1.00 21.32 126 ASP A C 1
ATOM 1157 O O . ASP A 1 126 ? 21.095 4.836 -9.639 1.00 27.73 126 ASP A O 1
ATOM 1162 N N . VAL A 1 127 ? 21.524 4.166 -11.731 1.00 19.37 127 VAL A N 1
ATOM 1163 C CA . VAL A 1 127 ? 20.211 4.535 -12.272 1.00 21.12 127 VAL A CA 1
ATOM 1164 C C . VAL A 1 127 ? 19.096 3.603 -11.770 1.00 19.13 127 VAL A C 1
ATOM 1165 O O . VAL A 1 127 ? 18.006 4.054 -11.394 1.00 22.84 127 VAL A O 1
ATOM 1169 N N . LEU A 1 128 ? 19.368 2.300 -11.775 1.00 13.64 128 LEU A N 1
ATOM 1170 C CA . LEU A 1 128 ? 18.355 1.291 -11.453 1.00 12.69 128 LEU A CA 1
ATOM 1171 C C . LEU A 1 128 ? 18.099 1.097 -9.991 1.00 12.78 128 LEU A C 1
ATOM 1172 O O . LEU A 1 128 ? 16.950 0.893 -9.594 1.00 14.61 128 LEU A O 1
ATOM 1177 N N . LEU A 1 129 ? 19.151 1.115 -9.155 1.00 12.97 129 LEU A N 1
ATOM 1178 C CA . LEU A 1 129 ? 19.003 0.625 -7.790 1.00 13.42 129 LEU A CA 1
ATOM 1179 C C . LEU A 1 129 ? 19.020 1.744 -6.768 1.00 14.92 129 LEU A C 1
ATOM 1180 O O . LEU A 1 129 ? 18.855 1.462 -5.568 1.00 15.92 129 LEU A O 1
ATOM 1185 N N . ARG A 1 130 ? 19.238 2.982 -7.193 1.00 17.22 130 ARG A N 1
ATOM 1186 C CA . ARG A 1 130 ? 19.241 4.034 -6.166 1.00 21.24 130 ARG A CA 1
ATOM 1187 C C . ARG A 1 130 ? 17.846 4.130 -5.556 1.00 23.64 130 ARG A C 1
ATOM 1188 O O . ARG A 1 130 ? 16.849 4.231 -6.285 1.00 25.34 130 ARG A O 1
ATOM 1196 N N . GLY A 1 131 ? 17.765 4.014 -4.231 1.00 25.54 131 GLY A N 1
ATOM 1197 C CA . GLY A 1 131 ? 16.485 4.011 -3.529 1.00 26.41 131 GLY A CA 1
ATOM 1198 C C . GLY A 1 131 ? 15.820 2.653 -3.328 1.00 27.46 131 GLY A C 1
ATOM 1199 O O . GLY A 1 131 ? 14.776 2.558 -2.681 1.00 29.69 131 GLY A O 1
ATOM 1200 N N . ARG A 1 132 ? 16.428 1.602 -3.872 1.00 24.05 132 ARG A N 1
ATOM 1201 C CA . ARG A 1 132 ? 15.970 0.233 -3.730 1.00 24.86 132 ARG A CA 1
ATOM 1202 C C . ARG A 1 132 ? 17.084 -0.611 -3.085 1.00 25.66 132 ARG A C 1
ATOM 1203 O O . ARG A 1 132 ? 16.890 -1.782 -2.773 1.00 28.51 132 ARG A O 1
ATOM 1211 N N . PHE A 1 133 ? 18.263 -0.025 -2.928 1.00 21.87 133 PHE A N 1
ATOM 1212 C CA . PHE A 1 133 ? 19.441 -0.792 -2.470 1.00 18.52 133 PHE A CA 1
ATOM 1213 C C . PHE A 1 133 ? 20.178 0.115 -1.518 1.00 18.92 133 PHE A C 1
ATOM 1214 O O . PHE A 1 133 ? 20.915 0.998 -1.915 1.00 17.53 133 PHE A O 1
ATOM 1222 N N A SER A 1 134 ? 19.949 -0.137 -0.230 0.44 20.42 134 SER A N 1
ATOM 1223 N N B SER A 1 134 ? 19.950 -0.075 -0.222 0.37 19.99 134 SER A N 1
ATOM 1224 N N C SER A 1 134 ? 19.956 -0.113 -0.228 0.19 20.37 134 SER A N 1
ATOM 1225 C CA A SER A 1 134 ? 20.461 0.729 0.818 0.44 21.01 134 SER A CA 1
ATOM 1226 C CA B SER A 1 134 ? 20.504 0.868 0.742 0.37 20.27 134 SER A CA 1
ATOM 1227 C CA C SER A 1 134 ? 20.483 0.784 0.787 0.19 21.44 134 SER A CA 1
ATOM 1228 C C A SER A 1 134 ? 21.984 0.823 0.778 0.44 19.31 134 SER A C 1
ATOM 1229 C C B SER A 1 134 ? 22.032 0.866 0.734 0.37 19.21 134 SER A C 1
ATOM 1230 C C C SER A 1 134 ? 22.007 0.842 0.753 0.19 19.38 134 SER A C 1
ATOM 1231 O O A SER A 1 134 ? 22.544 1.882 0.996 0.44 20.03 134 SER A O 1
ATOM 1232 O O B SER A 1 134 ? 22.652 1.904 0.950 0.37 20.24 134 SER A O 1
ATOM 1233 O O C SER A 1 134 ? 22.597 1.894 0.976 0.19 20.14 134 SER A O 1
ATOM 1240 N N . LEU A 1 135 ? 22.633 -0.288 0.450 1.00 16.16 135 LEU A N 1
ATOM 1241 C CA . LEU A 1 135 ? 24.102 -0.378 0.381 1.00 13.18 135 LEU A CA 1
ATOM 1242 C C . LEU A 1 135 ? 24.743 0.041 -0.973 1.00 11.79 135 LEU A C 1
ATOM 1243 O O . LEU A 1 135 ? 25.880 -0.146 -1.165 1.00 12.53 135 LEU A O 1
ATOM 1248 N N . LEU A 1 136 ? 23.968 0.679 -1.849 1.00 12.55 136 LEU A N 1
ATOM 1249 C CA . LEU A 1 136 ? 24.484 1.033 -3.146 1.00 11.79 136 LEU A CA 1
ATOM 1250 C C . LEU A 1 136 ? 25.774 1.840 -3.131 1.00 12.43 136 LEU A C 1
ATOM 1251 O O . LEU A 1 136 ? 26.680 1.564 -3.824 1.00 12.28 136 LEU A O 1
ATOM 1256 N N . ASP A 1 137 ? 25.832 2.882 -2.330 1.00 13.62 137 ASP A N 1
ATOM 1257 C CA . ASP A 1 137 ? 27.032 3.686 -2.318 1.00 14.84 137 ASP A CA 1
ATOM 1258 C C . ASP A 1 137 ? 28.271 2.893 -1.841 1.00 11.94 137 ASP A C 1
ATOM 1259 O O . ASP A 1 137 ? 29.296 3.039 -2.346 1.00 12.84 137 ASP A O 1
ATOM 1264 N N . SER A 1 138 ? 28.075 2.052 -0.869 1.00 11.95 138 SER A N 1
ATOM 1265 C CA . SER A 1 138 ? 29.140 1.181 -0.409 1.00 11.51 138 SER A CA 1
ATOM 1266 C C . SER A 1 138 ? 29.573 0.144 -1.483 1.00 10.35 138 SER A C 1
ATOM 1267 O O . SER A 1 138 ? 30.727 -0.076 -1.616 1.00 10.94 138 SER A O 1
ATOM 1270 N N . TRP A 1 139 ? 28.578 -0.433 -2.181 1.00 10.51 139 TRP A N 1
ATOM 1271 C CA . TRP A 1 139 ? 28.859 -1.329 -3.304 1.00 9.16 139 TRP A CA 1
ATOM 1272 C C . TRP A 1 139 ? 29.691 -0.606 -4.346 1.00 9.90 139 TRP A C 1
ATOM 1273 O O . TRP A 1 139 ? 30.729 -1.099 -4.792 1.00 10.30 139 TRP A O 1
ATOM 1284 N N . LEU A 1 140 ? 29.284 0.598 -4.737 1.00 10.42 140 LEU A N 1
ATOM 1285 C CA . LEU A 1 140 ? 30.040 1.322 -5.782 1.00 11.51 140 LEU A CA 1
ATOM 1286 C C . LEU A 1 140 ? 31.458 1.640 -5.294 1.00 12.43 140 LEU A C 1
ATOM 1287 O O . LEU A 1 140 ? 32.440 1.585 -6.048 1.00 14.13 140 LEU A O 1
ATOM 1292 N N . GLU A 1 141 ? 31.596 1.956 -4.003 1.00 11.71 141 GLU A N 1
ATOM 1293 C CA . GLU A 1 141 ? 32.920 2.236 -3.485 1.00 12.18 141 GLU A CA 1
ATOM 1294 C C . GLU A 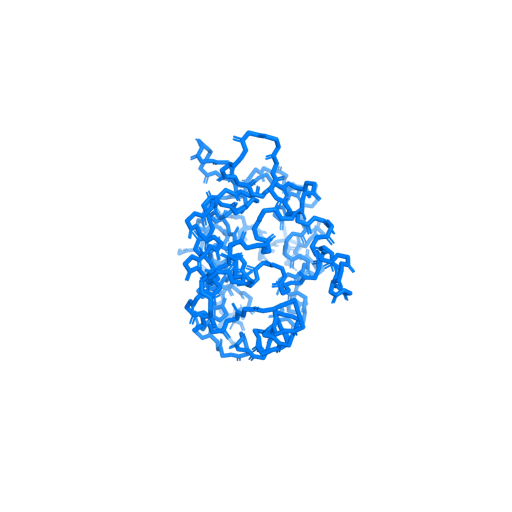1 141 ? 33.802 0.962 -3.493 1.00 11.66 141 GLU A C 1
ATOM 1295 O O . GLU A 1 141 ? 34.970 0.993 -3.919 1.00 12.25 141 GLU A O 1
ATOM 1301 N N . PHE A 1 142 ? 33.225 -0.148 -3.036 1.00 10.95 142 PHE A N 1
ATOM 1302 C CA . PHE A 1 142 ? 33.923 -1.439 -3.095 1.00 10.84 142 PHE A CA 1
ATOM 1303 C C . PHE A 1 142 ? 34.400 -1.759 -4.511 1.00 10.14 142 PHE A C 1
ATOM 1304 O O . PHE A 1 142 ? 35.507 -2.298 -4.684 1.00 10.83 142 PHE A O 1
ATOM 1312 N N . LEU A 1 143 ? 33.590 -1.432 -5.510 1.00 9.86 143 LEU A N 1
ATOM 1313 C CA . LEU A 1 143 ? 33.944 -1.748 -6.893 1.00 10.85 143 LEU A CA 1
ATOM 1314 C C . LEU A 1 143 ? 35.154 -0.984 -7.367 1.00 10.41 143 LEU A C 1
ATOM 1315 O O . LEU A 1 143 ? 35.723 -1.358 -8.388 1.00 11.42 143 LEU A O 1
ATOM 1320 N N . LYS A 1 144 ? 35.605 0.054 -6.662 1.00 12.23 144 LYS A N 1
ATOM 1321 C CA . LYS A 1 144 ? 36.814 0.766 -7.112 1.00 14.07 144 LYS A CA 1
ATOM 1322 C C . LYS A 1 144 ? 38.000 -0.162 -7.226 1.00 13.08 144 LYS A C 1
ATOM 1323 O O . LYS A 1 144 ? 38.889 0.076 -8.043 1.00 13.52 144 LYS A O 1
ATOM 1329 N N . ASN A 1 145 ? 38.058 -1.212 -6.440 1.00 11.97 145 ASN A N 1
ATOM 1330 C CA . ASN A 1 145 ? 39.147 -2.155 -6.486 1.00 11.98 145 ASN A CA 1
ATOM 1331 C C . ASN A 1 145 ? 38.769 -3.546 -7.056 1.00 11.34 145 ASN A C 1
ATOM 1332 O O . ASN A 1 145 ? 39.456 -4.467 -6.885 1.00 12.11 145 ASN A O 1
ATOM 1337 N N . ASN A 1 146 ? 37.637 -3.596 -7.760 1.00 10.77 146 ASN A N 1
ATOM 1338 C CA . ASN A 1 146 ? 37.116 -4.828 -8.355 1.00 10.55 146 ASN A CA 1
ATOM 1339 C C . ASN A 1 146 ? 36.546 -4.417 -9.683 1.00 10.75 146 ASN A C 1
ATOM 1340 O O . ASN A 1 146 ? 35.346 -4.124 -9.803 1.00 11.00 146 ASN A O 1
ATOM 1345 N N . THR A 1 147 ? 37.414 -4.342 -10.691 1.00 9.44 147 THR A N 1
ATOM 1346 C CA . THR A 1 147 ? 37.051 -3.643 -11.922 1.00 10.30 147 THR A CA 1
ATOM 1347 C C . THR A 1 147 ? 36.849 -4.589 -13.119 1.00 10.84 147 THR A C 1
ATOM 1348 O O . THR A 1 147 ? 36.849 -4.145 -14.271 1.00 11.94 147 THR A O 1
ATOM 1352 N N . HIS A 1 148 ? 36.716 -5.880 -12.877 1.00 10.03 148 HIS A N 1
ATOM 1353 C CA . HIS A 1 148 ? 36.426 -6.796 -13.971 1.00 10.13 148 HIS A CA 1
ATOM 1354 C C . HIS A 1 148 ? 34.991 -6.655 -14.470 1.00 10.90 148 HIS A C 1
ATOM 1355 O O . HIS A 1 148 ? 34.121 -6.087 -13.791 1.00 11.68 148 HIS A O 1
ATOM 1362 N N A SER A 1 149 ? 34.735 -7.216 -15.639 0.56 11.54 149 SER A N 1
ATOM 1363 N N B SER A 1 149 ? 34.739 -7.184 -15.658 0.44 11.67 149 SER A N 1
ATOM 1364 C CA A SER A 1 149 ? 33.382 -7.196 -16.198 0.56 11.86 149 SER A CA 1
ATOM 1365 C CA B SER A 1 149 ? 33.376 -7.193 -16.185 0.44 11.86 149 SER A CA 1
ATOM 1366 C C A SER A 1 149 ? 32.436 -8.045 -15.341 0.56 11.96 149 SER A C 1
ATOM 1367 C C B SER A 1 149 ? 32.452 -7.938 -15.224 0.44 11.45 149 SER A C 1
ATOM 1368 O O A SER A 1 149 ? 32.826 -9.022 -14.677 0.56 12.76 149 SER A O 1
ATOM 1369 O O B SER A 1 149 ? 32.873 -8.737 -14.372 0.44 11.87 149 SER A O 1
ATOM 1374 N N . ILE A 1 150 ? 31.167 -7.653 -15.358 1.00 11.29 150 ILE A N 1
ATOM 1375 C CA . ILE A 1 150 ? 30.143 -8.223 -14.491 1.00 11.23 150 ILE A CA 1
ATOM 1376 C C . ILE A 1 150 ? 29.424 -9.353 -15.227 1.00 11.61 150 ILE A C 1
ATOM 1377 O O . ILE A 1 150 ? 28.873 -9.158 -16.338 1.00 11.96 150 ILE A O 1
ATOM 1382 N N . SER A 1 151 ? 29.432 -10.545 -14.634 1.00 12.72 151 SER A N 1
ATOM 1383 C CA . SER A 1 151 ? 28.744 -11.667 -15.241 1.00 14.39 151 SER A CA 1
ATOM 1384 C C . SER A 1 151 ? 27.222 -11.578 -15.074 1.00 13.86 151 SER A C 1
ATOM 1385 O O . SER A 1 151 ? 26.717 -10.821 -14.239 1.00 13.49 151 SER A O 1
ATOM 1388 N N . ARG A 1 152 ? 26.496 -12.352 -15.868 1.00 14.90 152 ARG A N 1
ATOM 1389 C CA . ARG A 1 152 ? 25.052 -12.412 -15.775 1.0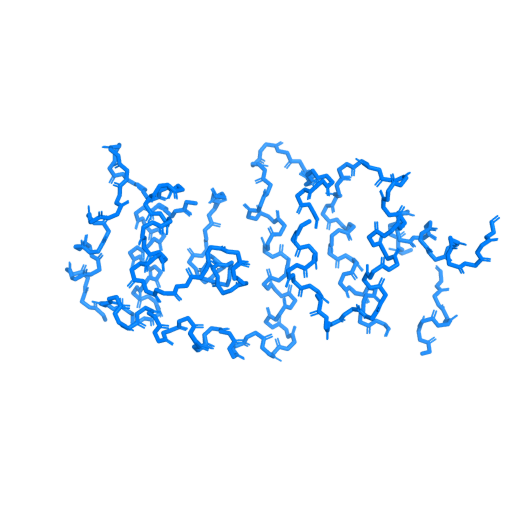0 15.29 152 ARG A CA 1
ATOM 1390 C C . ARG A 1 152 ? 24.593 -12.828 -14.369 1.00 14.61 152 ARG A C 1
ATOM 1391 O O . ARG A 1 152 ? 23.699 -12.203 -13.786 1.00 13.60 152 ARG A O 1
ATOM 1399 N N . ASP A 1 153 ? 25.217 -13.846 -13.762 1.00 16.29 153 ASP A N 1
ATOM 1400 C CA . ASP A 1 153 ? 24.779 -14.283 -12.428 1.00 17.81 153 ASP A CA 1
ATOM 1401 C C . ASP A 1 153 ? 25.031 -13.214 -11.383 1.00 15.99 153 ASP A C 1
ATOM 1402 O O . ASP A 1 153 ? 24.262 -13.005 -10.447 1.00 16.97 153 ASP A O 1
ATOM 1407 N N . THR A 1 154 ? 26.166 -12.517 -11.510 1.00 15.00 154 THR A N 1
ATOM 1408 C CA . THR A 1 154 ? 26.475 -11.478 -10.579 1.00 14.38 154 THR A CA 1
ATOM 1409 C C . THR A 1 154 ? 25.465 -10.315 -10.672 1.00 12.62 154 TH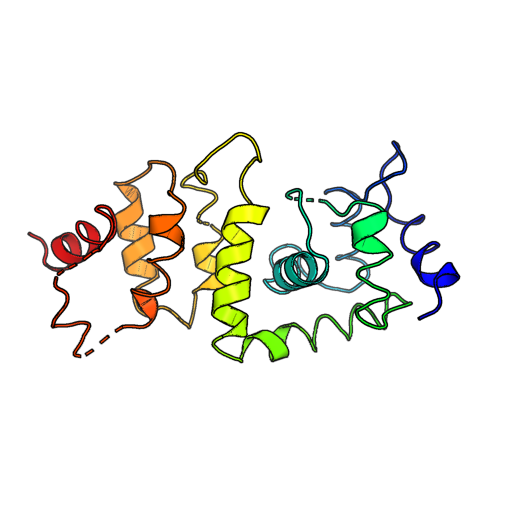R A C 1
ATOM 1410 O O . THR A 1 154 ? 24.987 -9.798 -9.667 1.00 12.92 154 THR A O 1
ATOM 1414 N N . TRP A 1 155 ? 25.179 -9.928 -11.915 1.00 11.09 155 TRP A N 1
ATOM 1415 C CA . TRP A 1 155 ? 24.142 -8.912 -12.167 1.00 10.06 155 TRP A CA 1
ATOM 1416 C C . TRP A 1 155 ? 22.825 -9.351 -11.534 1.00 10.16 155 TRP A C 1
ATOM 1417 O O . TRP A 1 155 ? 22.230 -8.625 -10.746 1.00 10.50 155 TRP A O 1
ATOM 1428 N N . ASN A 1 156 ? 22.377 -10.531 -11.900 1.00 11.21 156 ASN A N 1
ATOM 1429 C CA . ASN A 1 156 ? 21.063 -10.975 -11.407 1.00 11.61 156 ASN A CA 1
ATOM 1430 C C . ASN A 1 156 ? 21.032 -11.083 -9.877 1.00 11.39 156 ASN A C 1
ATOM 1431 O O . ASN A 1 156 ? 20.083 -10.619 -9.223 1.00 12.78 156 ASN A O 1
ATOM 1436 N N A LEU A 1 157 ? 22.040 -11.714 -9.278 0.59 11.76 157 LEU A N 1
ATOM 1437 N N B LEU A 1 157 ? 22.071 -11.704 -9.318 0.41 12.58 157 LEU A N 1
ATOM 1438 C CA A LEU A 1 157 ? 21.975 -11.918 -7.832 0.59 12.60 157 LEU A CA 1
ATOM 1439 C CA B LEU A 1 157 ? 22.112 -11.971 -7.886 0.41 13.37 157 LEU A CA 1
ATOM 1440 C C A LEU A 1 157 ? 22.262 -10.677 -7.017 0.59 11.86 157 LEU A C 1
ATOM 1441 C C B LEU A 1 157 ? 22.358 -10.744 -7.028 0.41 13.20 157 LEU A C 1
ATOM 1442 O O A LEU A 1 157 ? 21.901 -10.644 -5.843 0.59 12.48 157 LEU A O 1
ATOM 1443 O O B LEU A 1 157 ? 22.063 -10.802 -5.832 0.41 14.34 157 LEU A O 1
ATOM 1452 N N . LEU A 1 158 ? 22.858 -9.647 -7.610 1.00 12.71 158 LEU A N 1
ATOM 1453 C CA . LEU A 1 158 ? 22.997 -8.406 -6.859 1.00 12.51 158 LEU A CA 1
ATOM 1454 C C . LEU A 1 158 ? 21.612 -7.878 -6.527 1.00 13.27 158 LEU A C 1
ATOM 1455 O O . LEU A 1 158 ? 21.389 -7.342 -5.438 1.00 13.80 158 LEU A O 1
ATOM 1460 N N . TYR A 1 159 ? 20.637 -8.080 -7.404 1.00 14.26 159 TYR A N 1
ATOM 1461 C CA . TYR A 1 159 ? 19.292 -7.667 -7.093 1.00 15.29 159 TYR A CA 1
ATOM 1462 C C . TYR A 1 159 ? 18.737 -8.444 -5.903 1.00 16.61 159 TYR A C 1
ATOM 1463 O O . TYR A 1 159 ? 18.225 -7.896 -4.989 1.00 17.06 159 TYR A O 1
ATOM 1472 N N A ASP A 1 160 ? 18.945 -9.744 -5.900 0.58 17.63 160 ASP A N 1
ATOM 1473 N N B ASP A 1 160 ? 18.949 -9.745 -5.933 0.42 17.71 160 ASP A N 1
ATOM 1474 C CA A ASP A 1 160 ? 18.504 -10.538 -4.755 0.58 18.63 160 ASP A CA 1
ATOM 1475 C CA B ASP A 1 160 ? 18.550 -10.602 -4.823 0.42 18.98 160 ASP A CA 1
ATOM 1476 C C A ASP A 1 160 ? 19.234 -10.138 -3.490 0.58 17.62 160 ASP A C 1
ATOM 1477 C C B ASP A 1 160 ? 19.227 -10.145 -3.534 0.42 17.62 160 ASP A C 1
ATOM 1478 O O A ASP A 1 160 ? 18.662 -10.094 -2.402 0.58 19.62 160 ASP A O 1
ATOM 1479 O O B ASP A 1 160 ? 18.598 -10.056 -2.480 0.42 19.09 160 ASP A O 1
ATOM 1488 N N . PHE A 1 161 ? 20.512 -9.829 -3.615 1.00 15.58 161 PHE A N 1
ATOM 1489 C CA . PHE A 1 161 ? 21.238 -9.335 -2.463 1.00 15.79 161 PHE A CA 1
ATOM 1490 C C . PHE A 1 161 ? 20.637 -8.024 -1.931 1.00 16.76 161 PHE A C 1
ATOM 1491 O O . PHE A 1 161 ? 20.505 -7.832 -0.768 1.00 19.79 161 PHE A O 1
ATOM 1499 N N . SER A 1 162 ? 20.278 -7.124 -2.820 1.00 16.73 162 SER A N 1
ATOM 1500 C CA . SER A 1 162 ? 19.699 -5.861 -2.458 1.00 19.31 162 SER A CA 1
ATOM 1501 C C . SER A 1 162 ? 18.375 -6.033 -1.743 1.00 23.45 162 SER A C 1
ATOM 1502 O O . SER A 1 162 ? 18.037 -5.236 -0.959 1.00 28.15 162 SER A O 1
ATOM 1505 N N . GLN A 1 163 ? 17.647 -7.089 -2.050 1.00 24.46 163 GLN A N 1
ATOM 1506 C CA . GLN A 1 163 ? 16.329 -7.352 -1.454 1.00 28.85 163 GLN A CA 1
ATOM 1507 C C . GLN A 1 163 ? 16.398 -8.129 -0.170 1.00 31.31 163 GLN A C 1
ATOM 1508 O O . GLN A 1 163 ? 15.317 -8.480 0.362 1.00 33.89 163 GLN A O 1
ATOM 1514 N N . LEU A 1 164 ? 17.589 -8.498 0.296 1.00 32.64 164 LEU A N 1
ATOM 1515 C CA . LEU A 1 164 ? 17.689 -9.129 1.582 1.00 36.62 164 LEU A CA 1
ATOM 1516 C C . LEU A 1 164 ? 17.827 -8.008 2.527 1.00 41.50 164 LEU A C 1
ATOM 1517 O O . LEU A 1 164 ? 16.897 -7.368 2.823 1.00 42.61 164 LEU A O 1
ATOM 1522 N N . LYS A 1 167 ? 17.186 -9.803 8.459 1.00 46.10 167 LYS A N 1
ATOM 1523 C CA . LYS A 1 167 ? 17.681 -11.017 9.097 1.00 46.30 167 LYS A CA 1
ATOM 1524 C C . LYS A 1 167 ? 18.401 -11.977 8.127 1.00 46.22 167 LYS A C 1
ATOM 1525 O O . LYS A 1 167 ? 19.326 -12.653 8.496 1.00 46.06 167 LYS A O 1
ATOM 1531 N N . ASP A 1 168 ? 17.996 -12.005 6.873 1.00 46.22 168 ASP A N 1
ATOM 1532 C CA . ASP A 1 168 ? 18.700 -12.834 5.899 1.00 45.71 168 ASP A CA 1
ATOM 1533 C C . ASP A 1 168 ? 20.038 -12.163 5.626 1.00 44.15 168 ASP A C 1
ATOM 1534 O O . ASP A 1 168 ? 21.033 -12.779 5.355 1.00 43.72 168 ASP A O 1
ATOM 1539 N N . LEU A 1 169 ? 20.014 -10.869 5.791 1.00 43.05 169 LEU A N 1
ATOM 1540 C CA . LEU A 1 169 ? 21.159 -10.018 5.803 1.00 43.41 169 LEU A CA 1
ATOM 1541 C C . LEU A 1 169 ? 22.262 -10.460 6.759 1.00 42.10 169 LEU A C 1
ATOM 1542 O O . LEU A 1 169 ? 23.349 -10.839 6.415 1.00 40.24 169 LEU A O 1
ATOM 1547 N N . SER A 1 170 ? 21.926 -10.353 8.028 1.00 42.92 170 SER A N 1
ATOM 1548 C CA . SER A 1 170 ? 22.808 -10.817 9.040 1.00 44.18 170 SER A CA 1
ATOM 1549 C C . SER A 1 170 ? 23.064 -12.308 8.889 1.00 43.49 170 SER A C 1
ATOM 1550 O O . SER A 1 170 ? 24.097 -12.791 9.237 1.00 44.71 170 SER A O 1
ATOM 1553 N N . ASP A 1 171 ? 22.151 -13.041 8.335 1.00 42.27 171 ASP A N 1
ATOM 1554 C CA . ASP A 1 171 ? 22.414 -14.445 8.236 1.00 42.24 171 ASP A CA 1
ATOM 1555 C C . ASP A 1 171 ? 23.057 -14.860 6.867 1.00 41.72 171 ASP A C 1
ATOM 1556 O O . ASP A 1 171 ? 23.162 -16.021 6.536 1.00 42.36 171 ASP A O 1
ATOM 1561 N N . TYR A 1 172 ? 23.487 -13.883 6.082 1.00 39.36 172 TYR A N 1
ATOM 1562 C CA . TYR A 1 172 ? 24.148 -14.167 4.813 1.00 37.07 172 TYR A CA 1
ATOM 1563 C C . TYR A 1 172 ? 25.113 -15.343 4.974 1.00 41.16 172 TYR A C 1
ATOM 1564 O O . TYR A 1 172 ? 25.912 -15.396 5.841 1.00 41.25 172 TYR A O 1
ATOM 1573 N N . ASP A 1 173 ? 25.024 -16.264 4.054 1.00 43.54 173 ASP A N 1
ATOM 1574 C CA . ASP A 1 173 ? 25.745 -17.477 4.094 1.00 46.06 173 ASP A CA 1
ATOM 1575 C C . ASP A 1 173 ? 26.935 -17.445 3.166 1.00 46.60 173 ASP A C 1
ATOM 1576 O O . ASP A 1 173 ? 26.938 -18.086 2.181 1.00 47.37 173 ASP A O 1
ATOM 1581 N N . ALA A 1 177 ? 26.232 -20.358 -2.693 1.00 39.07 177 ALA A N 1
ATOM 1582 C CA . ALA A 1 177 ? 25.107 -19.851 -3.473 1.00 38.49 177 ALA A CA 1
ATOM 1583 C C . ALA A 1 177 ? 25.436 -18.525 -4.162 1.00 34.83 177 ALA A C 1
ATOM 1584 O O . ALA A 1 177 ? 24.997 -18.266 -5.283 1.00 35.41 177 ALA A O 1
ATOM 1586 N N . TRP A 1 178 ? 26.215 -17.683 -3.490 1.00 29.11 178 TRP A N 1
ATOM 1587 C CA . TRP A 1 178 ? 26.463 -16.328 -3.994 1.00 22.52 178 TRP A CA 1
ATOM 1588 C C . TRP A 1 178 ? 27.740 -16.216 -4.808 1.00 18.94 178 TRP A C 1
ATOM 1589 O O . TRP A 1 178 ? 28.773 -16.802 -4.484 1.00 20.57 178 TRP A O 1
ATOM 1600 N N . PRO A 1 179 ? 27.698 -15.414 -5.872 1.00 17.26 179 PRO A N 1
ATOM 1601 C CA . PRO A 1 179 ? 28.856 -15.138 -6.700 1.00 16.14 179 PRO A CA 1
ATOM 1602 C C . PRO A 1 179 ? 29.954 -14.527 -5.858 1.00 14.03 179 PRO A C 1
ATOM 1603 O O . PRO A 1 179 ? 29.718 -13.781 -4.881 1.00 14.01 179 PRO A O 1
ATOM 1607 N N . VAL A 1 180 ? 31.171 -14.824 -6.244 1.00 13.91 180 VAL A N 1
ATOM 1608 C CA . VAL A 1 180 ? 32.338 -14.408 -5.498 1.00 15.24 180 VAL A CA 1
ATOM 1609 C C . VAL A 1 180 ? 32.397 -12.877 -5.273 1.00 13.05 180 VAL A C 1
ATOM 1610 O O . VAL A 1 180 ? 32.821 -12.454 -4.191 1.00 13.29 180 VAL A O 1
ATOM 1614 N N . LEU A 1 181 ? 31.952 -12.057 -6.227 1.00 11.51 181 LEU A N 1
ATOM 1615 C CA . LEU A 1 181 ? 32.057 -10.622 -6.046 1.00 10.22 181 LEU A CA 1
ATOM 1616 C C . LEU A 1 181 ? 31.176 -10.191 -4.870 1.00 9.89 181 LEU A C 1
ATOM 1617 O O . LEU A 1 181 ? 31.546 -9.299 -4.091 1.00 10.54 181 LEU A O 1
ATOM 1622 N N . ILE A 1 182 ? 30.006 -10.793 -4.742 1.00 10.17 182 ILE A N 1
ATOM 1623 C CA . ILE A 1 182 ? 29.113 -10.456 -3.632 1.00 11.27 182 ILE A CA 1
ATOM 1624 C C . ILE A 1 182 ? 29.639 -11.003 -2.305 1.00 12.06 182 ILE A C 1
ATOM 1625 O O . ILE A 1 182 ? 29.588 -10.322 -1.292 1.00 11.97 182 ILE A O 1
ATOM 1630 N N A ASP A 1 183 ? 30.188 -12.216 -2.332 0.56 11.75 183 ASP A N 1
ATOM 1631 N N B ASP A 1 183 ? 30.163 -12.234 -2.331 0.44 11.72 183 ASP A N 1
ATOM 1632 C CA A ASP A 1 183 ? 30.801 -12.776 -1.136 0.56 13.41 183 ASP A CA 1
ATOM 1633 C CA B ASP A 1 183 ? 30.849 -12.815 -1.173 0.44 12.87 183 ASP A CA 1
ATOM 1634 C C A ASP A 1 183 ? 31.965 -11.903 -0.676 0.56 13.25 183 ASP A C 1
ATOM 1635 C C B ASP A 1 183 ? 31.941 -11.884 -0.686 0.44 12.24 183 ASP A C 1
ATOM 1636 O O A ASP A 1 183 ? 32.119 -11.628 0.523 0.56 13.80 183 ASP A O 1
ATOM 1637 O O B ASP A 1 183 ? 32.038 -11.584 0.513 0.44 11.66 183 ASP A O 1
ATOM 1646 N N . ASP A 1 184 ? 32.769 -11.423 -1.617 1.00 11.33 184 ASP A N 1
ATOM 1647 C CA . ASP A 1 184 ? 33.872 -10.536 -1.303 1.00 12.11 184 ASP A CA 1
ATOM 1648 C C . ASP A 1 184 ? 33.351 -9.209 -0.719 1.00 11.24 184 ASP A C 1
ATOM 1649 O O . ASP A 1 184 ? 33.975 -8.639 0.194 1.00 12.09 184 ASP A O 1
ATOM 1654 N N . PHE A 1 185 ? 32.223 -8.701 -1.224 1.00 10.39 185 PHE A N 1
ATOM 1655 C CA . PHE A 1 185 ? 31.638 -7.475 -0.699 1.00 9.73 185 PHE A CA 1
ATOM 1656 C C . PHE A 1 185 ? 31.212 -7.654 0.763 1.00 9.85 185 PHE A C 1
ATOM 1657 O O . PHE A 1 185 ? 31.487 -6.765 1.572 1.00 10.77 185 PHE A O 1
ATOM 1665 N N . VAL A 1 186 ? 30.580 -8.745 1.100 1.00 10.70 186 VAL A N 1
ATOM 1666 C CA . VAL A 1 186 ? 30.167 -9.003 2.495 1.00 13.48 186 VAL A CA 1
ATOM 1667 C C . VAL A 1 186 ? 31.389 -9.056 3.417 1.00 13.58 186 VAL A C 1
ATOM 1668 O O . VAL A 1 186 ? 31.366 -8.502 4.442 1.00 14.85 186 VAL A O 1
ATOM 1672 N N . LYS A 1 187 ? 32.455 -9.678 2.984 1.00 13.72 187 LYS A N 1
ATOM 1673 C CA . LYS A 1 187 ? 33.699 -9.709 3.765 1.00 15.30 187 LYS A CA 1
ATOM 1674 C C . LYS A 1 187 ? 34.288 -8.307 3.895 1.00 14.02 187 LYS A C 1
ATOM 1675 O O . LYS A 1 187 ? 34.778 -7.921 4.930 1.00 15.38 187 LYS A O 1
ATOM 1681 N N . TRP A 1 188 ? 34.239 -7.542 2.822 1.00 12.47 188 TRP A N 1
ATOM 1682 C CA . TRP A 1 188 ? 34.743 -6.210 2.826 1.00 11.90 188 TRP A CA 1
ATOM 1683 C C . TRP A 1 188 ? 34.000 -5.310 3.833 1.00 10.90 188 TRP A C 1
ATOM 1684 O O . TRP A 1 188 ? 34.598 -4.509 4.498 1.00 12.59 188 TRP A O 1
ATOM 1695 N N . LEU A 1 189 ? 32.709 -5.469 3.923 1.00 11.51 189 LEU A N 1
ATOM 1696 C CA . LEU A 1 189 ? 31.901 -4.717 4.891 1.00 11.53 189 LEU A CA 1
ATOM 1697 C C . LEU A 1 189 ? 32.314 -4.978 6.352 1.00 11.68 189 LEU A C 1
ATOM 1698 O O . LEU A 1 189 ? 32.094 -4.164 7.193 1.00 12.50 189 LEU A O 1
ATOM 1703 N N . LYS A 1 190 ? 32.924 -6.119 6.570 1.00 12.80 190 LYS A N 1
ATOM 1704 C CA . LYS A 1 190 ? 33.430 -6.518 7.904 1.00 13.70 190 LYS A CA 1
ATOM 1705 C C . LYS A 1 190 ? 34.845 -6.007 8.144 1.00 15.28 190 LYS A C 1
ATOM 1706 O O . LYS A 1 190 ? 35.381 -6.182 9.175 1.00 16.90 190 LYS A O 1
ATOM 1712 N N . HIS A 1 191 ? 35.427 -5.353 7.180 1.00 15.26 191 HIS A N 1
ATOM 1713 C CA . HIS A 1 191 ? 36.761 -4.869 7.204 1.00 18.48 191 HIS A CA 1
ATOM 1714 C C . HIS A 1 191 ? 37.674 -5.998 7.563 1.00 26.57 191 HIS A C 1
ATOM 1715 O O . HIS A 1 191 ? 38.449 -5.874 8.401 1.00 28.33 191 HIS A O 1
ATOM 1722 N N . GLU A 1 192 ? 37.548 -7.112 6.896 1.00 32.30 192 GLU A N 1
ATOM 1723 C CA . GLU A 1 192 ? 38.493 -8.135 7.265 1.00 39.54 192 GLU A CA 1
ATOM 1724 C C . GLU A 1 192 ? 39.461 -8.482 6.186 1.00 42.13 192 GLU A C 1
ATOM 1725 O O . GLU A 1 192 ? 40.545 -8.896 6.509 1.00 43.74 192 GLU A O 1
#

InterPro domains:
  IPR005176 Potentiating neddylation domain [PF03556] (79-188)
  IPR005176 Potentiating neddylation domain [PS51229] (4-190)
  IPR014764 Defective-in-cullin neddylation protein [PTHR12281] (3-194)
  IPR042460 DCN1-like, PONY binding domain [G3DSA:1.10.238.200] (93-199)